Protein AF-A0AAU9R843-F1 (afdb_monomer_lite)

Radius of gyration: 24.22 Å; chains: 1; bounding box: 57×46×75 Å

Foldseek 3Di:
DDPVVVVCLLCVCPVVVVPPPPDPDDDDDDDPDPDPPDDDDDPPDDDDDDDDDDDDDDDDDDDDDDDDDDDDDDDPPPRDNCVVVDDLVRLLVVLVPDDPVVLVVQLVPDVSSQQSSQCSDQADEDAFAPPCQVVLVVSLVSNQNHQAYHYAYDLPGDADALSSLLSNLQRPQNHAYYAYHLRARYELVSLLSSLQRNQNHAYYAYANYAYDPNSVVSNVVRNVNHNYYHYHDYD

Sequence (235 aa):
MPLNTILQKLIPNFTFITTLLPQTDIFQNREFSSSAVDDRRLPWMGLSTSAAGNSILNRHRIESLSSRFPFETNESEVSPDYTLCLSDECLALVFQFLNSGNRKRCALVCRRWMIVEGQNRYCLSLHSHSDLLPSIPFIFSRFDSVTKLLLKCDRISVSIGDEALVKISLRCRNLIRLKLIACHKLTDTGMSAFAENCKDLKILSCGSCDFGAKGLKAVLDHCASLEELSLKRLR

InterPro domains:
  IPR001810 F-box domain [PF00646] (84-114)
  IPR032675 Leucine-rich repeat domain superfamily [G3DSA:3.80.10.10] (121-235)
  IPR036047 F-box-like domain superfamily [SSF81383] (72-117)

Structure (mmCIF, N/CA/C/O backbone):
data_AF-A0AAU9R843-F1
#
_entry.id   AF-A0AAU9R843-F1
#
loop_
_atom_site.group_PDB
_atom_site.id
_atom_site.type_symbol
_atom_site.label_atom_id
_atom_site.label_alt_id
_atom_site.label_comp_id
_atom_site.label_asym_id
_atom_site.label_entity_id
_atom_site.label_seq_id
_atom_site.pdbx_PDB_ins_code
_atom_site.Cartn_x
_atom_site.Cartn_y
_atom_site.Cartn_z
_atom_site.occupancy
_atom_site.B_iso_or_equiv
_atom_site.auth_seq_id
_atom_site.auth_comp_id
_atom_site.auth_asym_id
_atom_site.auth_atom_id
_atom_site.pdbx_PDB_model_num
ATOM 1 N N . MET A 1 1 ? 10.834 -25.743 -28.267 1.00 38.97 1 MET A N 1
ATOM 2 C CA . MET A 1 1 ? 12.168 -25.332 -27.770 1.00 38.97 1 MET A CA 1
ATOM 3 C C . MET A 1 1 ? 12.081 -25.157 -26.261 1.00 38.97 1 MET A C 1
ATOM 5 O O . MET A 1 1 ? 11.118 -24.534 -25.827 1.00 38.97 1 MET A O 1
ATOM 9 N N . PRO A 1 2 ? 12.990 -25.731 -25.457 1.00 34.97 2 PRO A N 1
ATOM 10 C CA . PRO A 1 2 ? 12.912 -25.602 -24.006 1.00 34.97 2 PRO A CA 1
ATOM 11 C C . PRO A 1 2 ? 13.183 -24.148 -23.586 1.00 34.97 2 PRO A C 1
ATOM 13 O O . PRO A 1 2 ? 14.074 -23.498 -24.129 1.00 34.97 2 PRO A O 1
ATOM 16 N N . LEU A 1 3 ? 12.408 -23.641 -22.619 1.00 37.28 3 LEU A N 1
ATOM 17 C CA . LEU A 1 3 ? 12.449 -22.258 -22.107 1.00 37.28 3 LEU A CA 1
ATOM 18 C C . LEU A 1 3 ? 13.873 -21.789 -21.737 1.00 37.28 3 LEU A C 1
ATOM 20 O O . LEU A 1 3 ? 14.217 -20.623 -21.917 1.00 37.28 3 LEU A O 1
ATOM 24 N N . ASN A 1 4 ? 14.724 -22.722 -21.296 1.00 33.44 4 ASN A N 1
ATOM 25 C CA . ASN A 1 4 ? 16.137 -22.482 -20.992 1.00 33.44 4 ASN A CA 1
ATOM 26 C C . ASN A 1 4 ? 16.941 -21.965 -22.193 1.00 33.44 4 ASN A C 1
ATOM 28 O O . ASN A 1 4 ? 17.830 -21.140 -22.013 1.00 33.44 4 ASN A O 1
ATOM 32 N N . THR A 1 5 ? 16.617 -22.389 -23.415 1.00 37.16 5 THR A N 1
ATOM 33 C CA . THR A 1 5 ? 17.318 -21.942 -24.627 1.00 37.16 5 THR A CA 1
ATOM 34 C C . THR A 1 5 ? 16.928 -20.516 -25.016 1.00 37.16 5 THR A C 1
ATOM 36 O O . THR A 1 5 ? 17.753 -19.785 -25.551 1.00 37.16 5 THR A O 1
ATOM 39 N N . ILE A 1 6 ? 15.695 -20.090 -24.717 1.00 44.34 6 ILE A N 1
ATOM 40 C CA . ILE A 1 6 ? 15.245 -18.706 -24.933 1.00 44.34 6 ILE A CA 1
ATOM 41 C C . ILE A 1 6 ? 15.875 -17.785 -23.879 1.00 44.34 6 ILE A C 1
ATOM 43 O O . ILE A 1 6 ? 16.374 -16.723 -24.228 1.00 44.34 6 ILE A O 1
ATOM 47 N N . LEU A 1 7 ? 15.952 -18.220 -22.616 1.00 45.25 7 LEU A N 1
ATOM 48 C CA . LEU A 1 7 ? 16.614 -17.468 -21.541 1.00 45.25 7 LEU A CA 1
ATOM 49 C C . LEU A 1 7 ? 18.135 -17.342 -21.744 1.00 45.25 7 LEU A C 1
ATOM 51 O O . LEU A 1 7 ? 18.684 -16.270 -21.512 1.00 45.25 7 LEU A O 1
ATOM 55 N N . GLN A 1 8 ? 18.810 -18.387 -22.237 1.00 46.22 8 GLN A N 1
ATOM 56 C CA . GLN A 1 8 ? 20.237 -18.322 -22.587 1.00 46.22 8 GLN A CA 1
ATOM 57 C C . GLN A 1 8 ? 20.516 -17.431 -23.807 1.00 46.22 8 GLN A C 1
ATOM 59 O O . GLN A 1 8 ? 21.577 -16.820 -23.876 1.00 46.22 8 GLN A O 1
ATOM 64 N N . LYS A 1 9 ? 19.573 -17.330 -24.754 1.00 44.44 9 LYS A N 1
ATOM 65 C CA . LYS A 1 9 ? 19.712 -16.486 -25.955 1.00 44.44 9 LYS A CA 1
ATOM 66 C C . LYS A 1 9 ? 19.278 -15.032 -25.753 1.00 44.44 9 LYS A C 1
ATOM 68 O O . LYS A 1 9 ? 19.809 -14.158 -26.424 1.00 44.44 9 LYS A O 1
ATOM 73 N N . LEU A 1 10 ? 18.329 -14.766 -24.854 1.00 46.22 10 LEU A N 1
ATOM 74 C CA . LEU A 1 10 ? 17.884 -13.408 -24.512 1.00 46.22 10 LEU A CA 1
ATOM 75 C C . LEU A 1 10 ? 18.804 -12.722 -23.503 1.00 46.22 10 LEU A C 1
ATOM 77 O O . LEU A 1 10 ? 18.768 -11.504 -23.382 1.00 46.22 10 LEU A O 1
ATOM 81 N N . ILE A 1 11 ? 19.615 -13.484 -22.768 1.00 46.59 11 ILE A N 1
ATOM 82 C CA . ILE A 1 11 ? 20.515 -12.933 -21.758 1.00 46.59 11 ILE A CA 1
ATOM 83 C C . ILE A 1 11 ? 21.960 -13.406 -22.003 1.00 46.59 11 ILE A C 1
ATOM 85 O O . ILE A 1 11 ? 22.561 -14.021 -21.120 1.00 46.59 11 ILE A O 1
ATOM 89 N N . PRO A 1 12 ? 22.562 -13.114 -23.174 1.00 42.78 12 PRO A N 1
ATOM 90 C CA . PRO A 1 12 ? 23.959 -13.471 -23.440 1.00 42.78 12 PRO A CA 1
ATOM 91 C C . PRO A 1 12 ? 24.932 -12.771 -22.469 1.00 42.78 12 PRO A C 1
ATOM 93 O O . PRO A 1 12 ? 26.028 -13.259 -22.219 1.00 42.78 12 PRO A O 1
ATOM 96 N N . ASN A 1 13 ? 24.493 -11.676 -21.837 1.00 41.25 13 ASN A N 1
ATOM 97 C CA . ASN A 1 13 ? 25.285 -10.865 -20.914 1.00 41.25 13 ASN A CA 1
ATOM 98 C C . ASN A 1 13 ? 25.086 -11.189 -19.421 1.00 41.25 13 ASN A C 1
ATOM 100 O O . ASN A 1 13 ? 25.642 -10.478 -18.585 1.00 41.25 13 ASN A O 1
ATOM 104 N N . PHE A 1 14 ? 24.339 -12.237 -19.035 1.00 40.47 14 PHE A N 1
ATOM 105 C CA . PHE A 1 14 ? 24.154 -12.534 -17.599 1.00 40.47 14 PHE A CA 1
ATOM 106 C C . PHE A 1 14 ? 25.476 -12.899 -16.910 1.00 40.47 14 PHE A C 1
ATOM 108 O O . PHE A 1 14 ? 25.673 -12.563 -15.747 1.00 40.47 14 PHE A O 1
ATOM 115 N N . THR A 1 15 ? 26.394 -13.527 -17.647 1.00 39.56 15 THR A N 1
ATOM 116 C CA . THR A 1 15 ? 27.752 -13.849 -17.187 1.00 39.56 15 THR A CA 1
ATOM 117 C C . THR A 1 15 ? 28.713 -12.663 -17.327 1.00 39.56 15 THR A C 1
ATOM 119 O O . THR A 1 15 ? 29.653 -12.551 -16.548 1.00 39.56 15 THR A O 1
ATOM 122 N N . PHE A 1 16 ? 28.467 -11.756 -18.280 1.00 36.38 16 PHE A N 1
ATOM 123 C CA . PHE A 1 16 ? 29.366 -10.635 -18.594 1.00 36.38 16 PHE A CA 1
ATOM 124 C C . PHE A 1 16 ? 29.115 -9.395 -17.714 1.00 36.38 16 PHE A C 1
ATOM 126 O O . PHE A 1 16 ? 30.049 -8.685 -17.345 1.00 36.38 16 PHE A O 1
ATOM 133 N N . ILE A 1 17 ? 27.866 -9.161 -17.288 1.00 37.72 17 ILE A N 1
ATOM 134 C CA . ILE A 1 17 ? 27.518 -8.066 -16.363 1.00 37.72 17 ILE A CA 1
ATOM 135 C C . ILE A 1 17 ? 28.007 -8.371 -14.938 1.00 37.72 17 ILE A C 1
ATOM 137 O O . ILE A 1 17 ? 28.347 -7.450 -14.198 1.00 37.72 17 ILE A O 1
ATOM 141 N N . THR A 1 18 ? 28.132 -9.648 -14.555 1.00 38.31 18 THR A N 1
ATOM 142 C CA . THR A 1 18 ? 28.742 -10.028 -13.269 1.00 38.31 18 THR A CA 1
ATOM 143 C C . THR A 1 18 ? 30.258 -9.825 -13.220 1.00 38.31 18 THR A C 1
ATOM 145 O O . THR A 1 18 ? 30.809 -9.780 -12.126 1.00 38.31 18 THR A O 1
ATOM 148 N N . THR A 1 19 ? 30.934 -9.691 -14.368 1.00 34.44 19 THR A N 1
ATOM 149 C CA . THR A 1 19 ? 32.404 -9.590 -14.451 1.00 34.44 19 THR A CA 1
ATOM 150 C C . THR A 1 19 ? 32.933 -8.190 -14.777 1.00 34.44 19 THR A C 1
ATOM 152 O O . THR A 1 19 ? 34.129 -7.968 -14.637 1.00 34.44 19 THR A O 1
ATOM 155 N N . LEU A 1 20 ? 32.081 -7.242 -15.191 1.00 32.16 20 LEU A N 1
ATOM 156 C CA . LEU A 1 20 ? 32.489 -5.866 -15.539 1.00 32.16 20 LEU A CA 1
ATOM 157 C C . LEU A 1 20 ? 32.125 -4.798 -14.498 1.00 32.16 20 LEU A C 1
ATOM 159 O O . LEU A 1 20 ? 32.445 -3.627 -14.689 1.00 32.16 20 LEU A O 1
ATOM 163 N N . LEU A 1 21 ? 31.506 -5.178 -13.380 1.00 31.06 21 LEU A N 1
ATOM 164 C CA . LEU A 1 21 ? 31.493 -4.319 -12.200 1.00 31.06 21 LEU A CA 1
ATOM 165 C C . LEU A 1 21 ? 32.788 -4.590 -11.422 1.00 31.06 21 LEU A C 1
ATOM 167 O O . LEU A 1 21 ? 33.003 -5.739 -11.026 1.00 31.06 21 LEU A O 1
ATOM 171 N N . PRO A 1 22 ? 33.670 -3.592 -11.225 1.00 26.31 22 PRO A N 1
ATOM 172 C CA . PRO A 1 22 ? 34.865 -3.785 -10.419 1.00 26.31 22 PRO A CA 1
ATOM 173 C C . PRO A 1 22 ? 34.435 -4.281 -9.040 1.00 26.31 22 PRO A C 1
ATOM 175 O O . PRO A 1 22 ? 33.505 -3.738 -8.441 1.00 26.31 22 PRO A O 1
ATOM 178 N N . GLN A 1 23 ? 35.092 -5.342 -8.570 1.00 32.34 23 GLN A N 1
ATOM 179 C CA . GLN A 1 23 ? 34.955 -5.835 -7.208 1.00 32.34 23 GLN A CA 1
ATOM 180 C C . GLN A 1 23 ? 35.401 -4.733 -6.245 1.00 32.34 23 GLN A C 1
ATOM 182 O O . GLN A 1 23 ? 36.562 -4.641 -5.866 1.00 32.34 23 GLN A O 1
ATOM 187 N N . THR A 1 24 ? 34.475 -3.866 -5.862 1.00 27.38 24 THR A N 1
ATOM 188 C CA . THR A 1 24 ? 34.508 -3.254 -4.544 1.00 27.38 24 THR A CA 1
ATOM 189 C C . THR A 1 24 ? 33.671 -4.157 -3.663 1.00 27.38 24 THR A C 1
ATOM 191 O O . THR A 1 24 ? 32.450 -4.231 -3.821 1.00 27.38 24 THR A O 1
ATOM 194 N N . ASP A 1 25 ? 34.363 -4.900 -2.804 1.00 29.88 25 ASP A N 1
ATOM 195 C CA . ASP A 1 25 ? 33.794 -5.638 -1.688 1.00 29.88 25 ASP A CA 1
ATOM 196 C C . ASP A 1 25 ? 32.644 -4.857 -1.051 1.00 29.88 25 ASP A C 1
ATOM 198 O O . ASP A 1 25 ? 32.824 -3.696 -0.703 1.00 29.88 25 ASP A O 1
ATOM 202 N N . ILE A 1 26 ? 31.470 -5.486 -0.957 1.00 29.23 26 ILE A N 1
ATOM 203 C CA . ILE A 1 26 ? 30.478 -5.462 0.134 1.00 29.23 26 ILE A CA 1
ATOM 204 C C . ILE A 1 26 ? 29.228 -6.202 -0.405 1.00 29.23 26 ILE A C 1
ATOM 206 O O . ILE A 1 26 ? 28.801 -5.991 -1.536 1.00 29.23 26 ILE A O 1
ATOM 210 N N . PHE A 1 27 ? 28.632 -7.053 0.439 1.00 26.23 27 PHE A N 1
ATOM 211 C CA . PHE A 1 27 ? 27.430 -7.892 0.242 1.00 26.23 27 PHE A CA 1
ATOM 212 C C . PHE A 1 27 ? 27.639 -9.361 -0.164 1.00 26.23 27 PHE A C 1
ATOM 214 O O . PHE A 1 27 ? 27.027 -9.885 -1.094 1.00 26.23 27 PHE A O 1
ATOM 221 N N . GLN A 1 28 ? 28.350 -10.094 0.696 1.00 24.58 28 GLN A N 1
ATOM 222 C CA . GLN A 1 28 ? 27.835 -11.399 1.116 1.00 24.58 28 GLN A CA 1
ATOM 223 C C . GLN A 1 28 ? 26.545 -11.204 1.934 1.00 24.58 28 GLN A C 1
ATOM 225 O O . GLN A 1 28 ? 26.516 -10.414 2.874 1.00 24.58 28 GLN A O 1
ATOM 230 N N . ASN A 1 29 ? 25.495 -11.942 1.565 1.00 26.00 29 ASN A N 1
ATOM 231 C CA . ASN A 1 29 ? 24.380 -12.377 2.415 1.00 26.00 29 ASN A CA 1
ATOM 232 C C . ASN A 1 29 ? 23.957 -11.438 3.558 1.00 26.00 29 ASN A C 1
ATOM 234 O O . ASN A 1 29 ? 24.324 -11.685 4.703 1.00 26.00 29 ASN A O 1
ATOM 238 N N . ARG A 1 30 ? 23.069 -10.470 3.295 1.00 22.61 30 ARG A N 1
ATOM 239 C CA . ARG A 1 30 ? 22.067 -10.039 4.285 1.00 22.61 30 ARG A CA 1
ATOM 240 C C . ARG A 1 30 ? 20.756 -9.690 3.599 1.00 22.61 30 ARG A C 1
ATOM 242 O O . ARG A 1 30 ? 20.710 -9.241 2.458 1.00 22.61 30 ARG A O 1
ATOM 249 N N . GLU A 1 31 ? 19.696 -10.001 4.322 1.00 23.36 31 GLU A N 1
ATOM 250 C CA . GLU A 1 31 ? 18.306 -9.671 4.064 1.00 23.36 31 GLU A CA 1
ATOM 251 C C . GLU A 1 31 ? 18.146 -8.215 3.608 1.00 23.36 31 GLU A C 1
ATOM 253 O O . GLU A 1 31 ? 18.998 -7.376 3.877 1.00 23.36 31 GLU A O 1
ATOM 258 N N . PHE A 1 32 ? 17.042 -7.910 2.922 1.00 25.81 32 PHE A N 1
ATOM 259 C CA . PHE A 1 32 ? 16.672 -6.548 2.527 1.00 25.81 32 PHE A CA 1
ATOM 260 C C . PHE A 1 32 ? 16.513 -5.640 3.767 1.00 25.81 32 PHE A C 1
ATOM 262 O O . PHE A 1 32 ? 15.396 -5.390 4.224 1.00 25.81 32 PHE A O 1
ATOM 269 N N . SER A 1 33 ? 17.628 -5.141 4.299 1.00 23.11 33 SER A N 1
ATOM 270 C CA . SER A 1 33 ? 17.701 -3.921 5.082 1.00 23.11 33 SER A CA 1
ATOM 271 C C . SER A 1 33 ? 17.561 -2.765 4.104 1.00 23.11 33 SER A C 1
ATOM 273 O O . SER A 1 33 ? 18.328 -2.623 3.152 1.00 23.11 33 SER A O 1
ATOM 275 N N . SER A 1 34 ? 16.528 -1.965 4.326 1.00 30.97 34 SER A N 1
ATOM 276 C CA . SER A 1 34 ? 16.342 -0.667 3.697 1.00 30.97 34 SER A CA 1
ATOM 277 C C . SER A 1 34 ? 17.463 0.272 4.154 1.00 30.97 34 SER A C 1
ATOM 279 O O . SER A 1 34 ? 17.279 1.049 5.082 1.00 30.97 34 SER A O 1
ATOM 281 N N . SER A 1 35 ? 18.627 0.196 3.516 1.00 26.44 35 SER A N 1
ATOM 282 C CA . SER A 1 35 ? 19.656 1.235 3.573 1.00 26.44 35 SER A CA 1
ATOM 283 C C . SER A 1 35 ? 19.898 1.738 2.154 1.00 26.44 35 SER A C 1
ATOM 285 O O . SER A 1 35 ? 20.828 1.323 1.469 1.00 26.44 35 SER A O 1
ATOM 287 N N . ALA A 1 36 ? 18.994 2.596 1.696 1.00 27.55 36 ALA A N 1
ATOM 288 C CA . ALA A 1 36 ? 19.209 3.455 0.542 1.00 27.55 36 ALA A CA 1
ATOM 289 C C . ALA A 1 36 ? 18.715 4.858 0.903 1.00 27.55 36 ALA A C 1
ATOM 291 O O . ALA A 1 36 ? 17.754 5.360 0.333 1.00 27.55 36 ALA A O 1
ATOM 292 N N . VAL A 1 37 ? 19.366 5.447 1.906 1.00 28.58 37 VAL A N 1
ATOM 293 C CA . VAL A 1 37 ? 19.497 6.896 2.041 1.00 28.58 37 VAL A CA 1
ATOM 294 C C . VAL A 1 37 ? 20.939 7.141 2.479 1.00 28.58 37 VAL A C 1
ATOM 296 O O . VAL A 1 37 ? 21.238 7.206 3.664 1.00 28.58 37 VAL A O 1
ATOM 299 N N . ASP A 1 38 ? 21.851 7.198 1.514 1.00 23.05 38 ASP A N 1
ATOM 300 C CA . ASP A 1 38 ? 22.967 8.131 1.633 1.00 23.05 38 ASP A CA 1
ATOM 301 C C . ASP A 1 38 ? 23.037 8.906 0.319 1.00 23.05 38 ASP A C 1
ATOM 303 O O . ASP A 1 38 ? 23.314 8.377 -0.760 1.00 23.05 38 ASP A O 1
ATOM 307 N N . ASP A 1 39 ? 22.611 10.153 0.434 1.00 29.50 39 ASP A N 1
ATOM 308 C CA . ASP A 1 39 ? 22.382 11.098 -0.634 1.00 29.50 39 ASP A CA 1
ATOM 309 C C . ASP A 1 39 ? 23.660 11.905 -0.834 1.00 29.50 39 ASP A C 1
ATOM 311 O O . ASP A 1 39 ? 23.803 13.003 -0.302 1.00 29.50 39 ASP A O 1
ATOM 315 N N . ARG A 1 40 ? 24.620 11.351 -1.583 1.00 28.83 40 ARG A N 1
ATOM 316 C CA . ARG A 1 40 ? 25.665 12.146 -2.242 1.00 28.83 40 ARG A CA 1
ATOM 317 C C . ARG A 1 40 ? 25.999 11.578 -3.624 1.00 28.83 40 ARG A C 1
ATOM 319 O O . ARG A 1 40 ? 26.792 10.655 -3.758 1.00 28.83 40 ARG A O 1
ATOM 326 N N . ARG A 1 41 ? 25.463 12.271 -4.641 1.00 31.88 41 ARG A N 1
ATOM 327 C CA . ARG A 1 41 ? 25.811 12.257 -6.081 1.00 31.88 41 ARG A CA 1
ATOM 328 C C . ARG A 1 41 ? 25.270 11.083 -6.916 1.00 31.88 41 ARG A C 1
ATOM 330 O O . ARG A 1 41 ? 26.003 10.163 -7.255 1.00 31.88 41 ARG A O 1
ATOM 337 N N . LEU A 1 42 ? 24.035 11.219 -7.407 1.00 33.03 42 LEU A N 1
ATOM 338 C CA . LEU A 1 42 ? 23.613 10.601 -8.674 1.00 33.03 42 LEU A CA 1
ATOM 339 C C . LEU A 1 42 ? 23.411 11.708 -9.730 1.00 33.03 42 LEU A C 1
ATOM 341 O O . LEU A 1 42 ? 22.519 12.541 -9.571 1.00 33.03 42 LEU A O 1
ATOM 345 N N . PRO A 1 43 ? 24.237 11.770 -10.791 1.00 31.88 43 PRO A N 1
ATOM 346 C CA . PRO A 1 43 ? 24.303 12.907 -11.703 1.00 31.88 43 PRO A CA 1
ATOM 347 C C . PRO A 1 43 ? 23.311 12.780 -12.866 1.00 31.88 43 PRO A C 1
ATOM 349 O O . PRO A 1 43 ? 23.713 12.938 -14.005 1.00 31.88 43 PRO A O 1
ATOM 352 N N . TRP A 1 44 ? 22.028 12.492 -12.629 1.00 38.19 44 TRP A N 1
ATOM 353 C CA . TRP A 1 44 ? 21.028 12.495 -13.716 1.00 38.19 44 TRP A CA 1
ATOM 354 C C . TRP A 1 44 ? 19.674 13.037 -13.259 1.00 38.19 44 TRP A C 1
ATOM 356 O O . TRP A 1 44 ? 18.625 12.432 -13.471 1.00 38.19 44 TRP A O 1
ATOM 366 N N . MET A 1 45 ? 19.696 14.213 -12.633 1.00 31.59 45 MET A N 1
ATOM 367 C CA . MET A 1 45 ? 18.553 15.120 -12.649 1.00 31.59 45 MET A CA 1
ATOM 368 C C . MET A 1 45 ? 18.916 16.317 -13.515 1.00 31.59 45 MET A C 1
ATOM 370 O O . MET A 1 45 ? 19.772 17.119 -13.158 1.00 31.59 45 MET A O 1
ATOM 374 N N . GLY A 1 46 ? 18.268 16.407 -14.670 1.00 30.52 46 GLY A N 1
ATOM 375 C CA . GLY A 1 46 ? 18.416 17.527 -15.585 1.00 30.52 46 GLY A CA 1
ATOM 376 C C . GLY A 1 46 ? 18.324 17.067 -17.026 1.00 30.52 46 GLY A C 1
ATOM 377 O O . GLY A 1 46 ? 19.328 16.681 -17.607 1.00 30.52 46 GLY A O 1
ATOM 378 N N . LEU A 1 47 ? 17.107 17.074 -17.568 1.00 27.67 47 LEU A N 1
ATOM 379 C CA . LEU A 1 47 ? 16.747 17.727 -18.831 1.00 27.67 47 LEU A CA 1
ATOM 380 C C . LEU A 1 47 ? 15.346 17.259 -19.227 1.00 27.67 47 LEU A C 1
ATOM 382 O O . LEU A 1 47 ? 15.132 16.184 -19.787 1.00 27.67 47 LEU A O 1
ATOM 386 N N . SER A 1 48 ? 14.381 18.114 -18.903 1.00 30.75 48 SER A N 1
ATOM 387 C CA . SER A 1 48 ? 13.113 18.207 -19.610 1.00 30.75 48 SER A CA 1
ATOM 388 C C . SER A 1 48 ? 13.401 18.383 -21.101 1.00 30.75 48 SER A C 1
ATOM 390 O O . SER A 1 48 ? 14.189 19.253 -21.466 1.00 30.75 48 SER A O 1
ATOM 392 N N . THR A 1 49 ? 12.761 17.602 -21.967 1.00 28.84 49 THR A N 1
ATOM 393 C CA . THR A 1 49 ? 12.741 17.896 -23.405 1.00 28.84 49 THR A CA 1
ATOM 394 C C . THR A 1 49 ? 11.309 18.162 -23.841 1.00 28.84 49 THR A C 1
ATOM 396 O O . THR A 1 49 ? 10.430 17.304 -23.798 1.00 28.84 49 THR A O 1
ATOM 399 N N . SER A 1 50 ? 11.087 19.429 -24.180 1.00 26.97 50 SER A N 1
ATOM 400 C CA . SER A 1 50 ? 9.943 19.959 -24.903 1.00 26.97 50 SER A CA 1
ATOM 401 C C . SER A 1 50 ? 9.911 19.433 -26.338 1.00 26.97 50 SER A C 1
ATOM 403 O O . SER A 1 50 ? 10.949 19.203 -26.954 1.00 26.97 50 SER A O 1
ATOM 405 N N . ALA A 1 51 ? 8.701 19.304 -26.873 1.00 32.44 51 ALA A N 1
ATOM 406 C CA . ALA A 1 51 ? 8.418 18.980 -28.263 1.00 32.44 51 ALA A CA 1
ATOM 407 C C . ALA A 1 51 ? 8.985 20.013 -29.256 1.00 32.44 51 ALA A C 1
ATOM 409 O O . ALA A 1 51 ? 8.846 21.210 -29.019 1.00 32.44 51 ALA A O 1
ATOM 410 N N . ALA A 1 52 ? 9.516 19.541 -30.393 1.00 27.70 52 ALA A N 1
ATOM 411 C CA . ALA A 1 52 ? 9.387 20.165 -31.717 1.00 27.70 52 ALA A CA 1
ATOM 412 C C . ALA A 1 52 ? 10.013 19.285 -32.824 1.00 27.70 52 ALA A C 1
ATOM 414 O O . ALA A 1 52 ? 11.172 18.900 -32.727 1.00 27.70 52 ALA A O 1
ATOM 415 N N . GLY A 1 53 ? 9.260 19.066 -33.909 1.00 24.97 53 GLY A N 1
ATOM 416 C CA . GLY A 1 53 ? 9.773 19.276 -35.271 1.00 24.97 53 GLY A CA 1
ATOM 417 C C . GLY A 1 53 ? 10.472 18.135 -36.027 1.00 24.97 53 GLY A C 1
ATOM 418 O O . GLY A 1 53 ? 11.685 18.021 -36.001 1.00 24.97 53 GLY A O 1
ATOM 419 N N . ASN A 1 54 ? 9.681 17.434 -36.845 1.00 26.94 54 ASN A N 1
ATOM 420 C CA . ASN A 1 54 ? 9.904 17.163 -38.277 1.00 26.94 54 ASN A CA 1
ATOM 421 C C . ASN A 1 54 ? 11.194 16.470 -38.800 1.00 26.94 54 ASN A C 1
ATOM 423 O O . ASN A 1 54 ? 12.208 17.101 -39.065 1.00 26.94 54 ASN A O 1
ATOM 427 N N . SER A 1 55 ? 10.969 15.237 -39.282 1.00 29.38 55 SER A N 1
ATOM 428 C CA . SER A 1 55 ? 10.977 14.864 -40.717 1.00 29.38 55 SER A CA 1
ATOM 429 C C . SER A 1 55 ? 12.252 14.307 -41.399 1.00 29.38 55 SER A C 1
ATOM 431 O O . SER A 1 55 ? 13.319 14.902 -41.341 1.00 29.38 55 SER A O 1
ATOM 433 N N . ILE A 1 56 ? 11.998 13.242 -42.193 1.00 28.55 56 ILE A N 1
ATOM 434 C CA . ILE A 1 56 ? 12.691 12.707 -43.400 1.00 28.55 56 ILE A CA 1
ATOM 435 C C . ILE A 1 56 ? 14.071 12.047 -43.130 1.00 28.55 56 ILE A C 1
ATOM 437 O O . ILE A 1 56 ? 14.986 12.686 -42.645 1.00 28.55 56 ILE A O 1
ATOM 441 N N . LEU A 1 57 ? 14.313 10.750 -43.385 1.00 31.36 57 LEU A N 1
ATOM 442 C CA . LEU A 1 57 ? 14.279 10.077 -44.690 1.00 31.36 57 LEU A CA 1
ATOM 443 C C . LEU A 1 57 ? 14.219 8.539 -44.588 1.00 31.36 57 LEU A C 1
ATOM 445 O O . LEU A 1 57 ? 15.004 7.903 -43.894 1.00 31.36 57 LEU A O 1
ATOM 449 N N . ASN A 1 58 ? 13.294 7.984 -45.376 1.00 28.92 58 ASN A N 1
ATOM 450 C CA . ASN A 1 58 ? 13.322 6.720 -46.121 1.00 28.92 58 ASN A CA 1
ATOM 451 C C . ASN A 1 58 ? 14.588 5.845 -46.027 1.00 28.92 58 ASN A C 1
ATOM 453 O O . ASN A 1 58 ? 15.651 6.281 -46.459 1.00 28.92 58 ASN A O 1
ATOM 457 N N . ARG A 1 59 ? 14.400 4.531 -45.817 1.00 31.02 59 ARG A N 1
ATOM 458 C CA . ARG A 1 59 ? 14.491 3.567 -46.937 1.00 31.02 59 ARG A CA 1
ATOM 459 C C . ARG A 1 59 ? 13.973 2.169 -46.590 1.00 31.02 59 ARG A C 1
ATOM 461 O O . ARG A 1 59 ? 14.464 1.501 -45.690 1.00 31.02 59 ARG A O 1
ATOM 468 N N . HIS A 1 60 ? 13.025 1.715 -47.404 1.00 31.23 60 HIS A N 1
ATOM 469 C CA . HIS A 1 60 ? 12.756 0.308 -47.685 1.00 31.23 60 HIS A CA 1
ATOM 470 C C . HIS A 1 60 ? 14.002 -0.405 -48.237 1.00 31.23 60 HIS A C 1
ATOM 472 O O . HIS A 1 60 ? 14.686 0.169 -49.084 1.00 31.23 60 HIS A O 1
ATOM 478 N N . ARG A 1 61 ? 14.194 -1.687 -47.896 1.00 29.61 61 ARG A N 1
ATOM 479 C CA . ARG A 1 61 ? 13.942 -2.842 -48.791 1.00 29.61 61 ARG A CA 1
ATOM 480 C C . ARG A 1 61 ? 14.694 -4.087 -48.295 1.00 29.61 61 ARG A C 1
ATOM 482 O O . ARG A 1 61 ? 15.897 -4.060 -48.077 1.00 29.61 61 ARG A O 1
ATOM 489 N N . ILE A 1 62 ? 13.934 -5.166 -48.139 1.00 38.06 62 ILE A N 1
ATOM 490 C CA . ILE A 1 62 ? 14.385 -6.549 -47.973 1.00 38.06 62 ILE A CA 1
ATOM 491 C C . ILE A 1 62 ? 14.855 -7.057 -49.344 1.00 38.06 62 ILE A C 1
ATOM 493 O O . ILE A 1 62 ? 14.047 -7.041 -50.264 1.00 38.06 62 ILE A O 1
ATOM 497 N N . GLU A 1 63 ? 16.093 -7.537 -49.460 1.00 29.22 63 GLU A N 1
ATOM 498 C CA . GLU A 1 63 ? 16.602 -8.425 -50.529 1.00 29.22 63 GLU A CA 1
ATOM 499 C C . GLU A 1 63 ? 17.720 -9.274 -49.886 1.00 29.22 63 GLU A C 1
ATOM 501 O O . GLU A 1 63 ? 18.720 -8.749 -49.410 1.00 29.22 63 GLU A O 1
ATOM 506 N N . SER A 1 64 ? 17.401 -10.499 -49.458 1.00 29.98 64 SER A N 1
ATOM 507 C CA . SER A 1 64 ? 17.669 -11.776 -50.146 1.00 29.98 64 SER A CA 1
ATOM 508 C C . SER A 1 64 ? 19.157 -12.137 -50.280 1.00 29.98 64 SER A C 1
ATOM 510 O O . SER A 1 64 ? 19.894 -11.570 -51.080 1.00 29.98 64 SER A O 1
ATOM 512 N N . LEU A 1 65 ? 19.548 -13.147 -49.498 1.00 34.69 65 LEU A N 1
ATOM 513 C CA . LEU A 1 65 ? 20.835 -13.843 -49.482 1.00 34.69 65 LEU A CA 1
ATOM 514 C C . LEU A 1 65 ? 21.254 -14.385 -50.857 1.00 34.69 65 LEU A C 1
ATOM 516 O O . LEU A 1 65 ? 20.472 -15.101 -51.475 1.00 34.69 65 LEU A O 1
ATOM 520 N N . SER A 1 66 ? 22.519 -14.163 -51.240 1.00 32.59 66 SER A N 1
ATOM 521 C CA . SER A 1 66 ? 23.445 -15.169 -51.805 1.00 32.59 66 SER A CA 1
ATOM 522 C C . SER A 1 66 ? 24.566 -14.509 -52.620 1.00 32.59 66 SER A C 1
ATOM 524 O O . SER A 1 66 ? 24.346 -14.182 -53.780 1.00 32.59 66 SER A O 1
ATOM 526 N N . SER A 1 67 ? 25.785 -14.440 -52.070 1.00 28.33 67 SER A N 1
ATOM 527 C CA . SER A 1 67 ? 27.011 -14.909 -52.753 1.00 28.33 67 SER A CA 1
ATOM 528 C C . SER A 1 67 ? 28.269 -14.630 -51.919 1.00 28.33 67 SER A C 1
ATOM 530 O O . SER A 1 67 ? 28.495 -13.514 -51.467 1.00 28.33 67 SER A O 1
ATOM 532 N N . ARG A 1 68 ? 29.074 -15.683 -51.751 1.00 38.97 68 ARG A N 1
ATOM 533 C CA . ARG A 1 68 ? 30.399 -15.780 -51.113 1.00 38.97 68 ARG A CA 1
ATOM 534 C C . ARG A 1 68 ? 31.365 -14.629 -51.432 1.00 38.97 68 ARG A C 1
ATOM 536 O O . ARG A 1 68 ? 31.543 -14.355 -52.609 1.00 38.97 68 ARG A O 1
ATOM 543 N N . PHE A 1 69 ? 32.135 -14.181 -50.433 1.00 27.91 69 PHE A N 1
ATOM 544 C CA . PHE A 1 69 ? 33.582 -13.923 -50.561 1.00 27.91 69 PHE A CA 1
ATOM 545 C C . PHE A 1 69 ? 34.313 -14.167 -49.221 1.00 27.91 69 PHE A C 1
ATOM 547 O O . PHE A 1 69 ? 33.744 -13.877 -48.169 1.00 27.91 69 PHE A O 1
ATOM 554 N N . PRO A 1 70 ? 35.544 -14.719 -49.245 1.00 43.62 70 PRO A N 1
ATOM 555 C CA . PRO A 1 70 ? 36.425 -14.832 -48.087 1.00 43.62 70 PRO A CA 1
ATOM 556 C C . PRO A 1 70 ? 37.288 -13.568 -47.968 1.00 43.62 70 PRO A C 1
ATOM 558 O O . PRO A 1 70 ? 37.890 -13.180 -48.959 1.00 43.62 70 PRO A O 1
ATOM 561 N N . PHE A 1 71 ? 37.357 -12.942 -46.793 1.00 28.53 71 PHE A N 1
ATOM 562 C CA . PHE A 1 71 ? 38.554 -12.280 -46.249 1.00 28.53 71 PHE A CA 1
ATOM 563 C C . PHE A 1 71 ? 38.230 -11.732 -44.854 1.00 28.53 71 PHE A C 1
ATOM 565 O O . PHE A 1 71 ? 37.171 -11.152 -44.628 1.00 28.53 71 PHE A O 1
ATOM 572 N N . GLU A 1 72 ? 39.140 -11.978 -43.921 1.00 43.19 72 GLU A N 1
ATOM 573 C CA . GLU A 1 72 ? 39.072 -11.576 -42.522 1.00 43.19 72 GLU A CA 1
ATOM 574 C C . GLU A 1 72 ? 39.105 -10.052 -42.368 1.00 43.19 72 GLU A C 1
ATOM 576 O O . GLU A 1 72 ? 40.037 -9.401 -42.837 1.00 43.19 72 GLU A O 1
ATOM 581 N N . THR A 1 73 ? 38.163 -9.504 -41.602 1.00 32.53 73 THR A N 1
ATOM 582 C CA . THR A 1 73 ? 38.409 -8.327 -40.762 1.00 32.53 73 THR A CA 1
ATOM 583 C C . THR A 1 73 ? 37.649 -8.492 -39.455 1.00 32.53 73 THR A C 1
ATOM 585 O O . THR A 1 73 ? 36.433 -8.660 -39.454 1.00 32.53 73 THR A O 1
ATOM 588 N N . ASN A 1 74 ? 38.402 -8.454 -38.355 1.00 42.62 74 ASN A N 1
ATOM 589 C CA . ASN A 1 74 ? 37.935 -8.343 -36.979 1.00 42.62 74 ASN A CA 1
ATOM 590 C C . ASN A 1 74 ? 36.837 -7.277 -36.837 1.00 42.62 74 ASN A C 1
ATOM 592 O O . ASN A 1 74 ? 37.137 -6.091 -36.723 1.00 42.62 74 ASN A O 1
ATOM 596 N N . GLU A 1 75 ? 35.588 -7.707 -36.728 1.00 40.47 75 GLU A N 1
ATOM 597 C CA . GLU A 1 75 ? 34.598 -7.009 -35.923 1.00 40.47 75 GLU A CA 1
ATOM 598 C C . GLU A 1 75 ? 34.234 -7.964 -34.797 1.00 40.47 75 GLU A C 1
ATOM 600 O O . GLU A 1 75 ? 33.790 -9.086 -35.029 1.00 40.47 75 GLU A O 1
ATOM 605 N N . SER A 1 76 ? 34.498 -7.553 -33.562 1.00 48.62 76 SER A N 1
ATOM 606 C CA . SER A 1 76 ? 33.931 -8.189 -32.382 1.00 48.62 76 SER A CA 1
ATOM 607 C C . SER A 1 76 ? 32.422 -8.309 -32.596 1.00 48.62 76 SER A C 1
ATOM 609 O O . SER A 1 76 ? 31.734 -7.292 -32.508 1.00 48.62 76 SER A O 1
ATOM 611 N N . GLU A 1 77 ? 31.933 -9.508 -32.936 1.00 49.22 77 GLU A N 1
ATOM 612 C CA . GLU A 1 77 ? 30.515 -9.802 -33.147 1.00 49.22 77 GLU A CA 1
ATOM 613 C C . GLU A 1 77 ? 29.738 -9.362 -31.902 1.00 49.22 77 GLU A C 1
ATOM 615 O O . GLU A 1 77 ? 29.649 -10.076 -30.899 1.00 49.22 77 GLU A O 1
ATOM 620 N N . VAL A 1 78 ? 29.183 -8.152 -31.941 1.00 57.34 78 VAL A N 1
ATOM 621 C CA . VAL A 1 78 ? 28.223 -7.708 -30.942 1.00 57.34 78 VAL A CA 1
ATOM 622 C C . VAL A 1 78 ? 26.969 -8.518 -31.227 1.00 57.34 78 VAL A C 1
ATOM 624 O O . VAL A 1 78 ? 26.205 -8.198 -32.136 1.00 57.34 78 VAL A O 1
ATOM 627 N N . SER A 1 79 ? 26.794 -9.616 -30.486 1.00 62.22 79 SER A N 1
ATOM 628 C CA . SER A 1 79 ? 25.561 -10.402 -30.509 1.00 62.22 79 SER A CA 1
ATOM 629 C C . SER A 1 79 ? 24.370 -9.438 -30.450 1.00 62.22 79 SER A C 1
ATOM 631 O O . SER A 1 79 ? 24.320 -8.626 -29.519 1.00 62.22 79 SER A O 1
ATOM 633 N N . PRO A 1 80 ? 23.410 -9.514 -31.390 1.00 67.44 80 PRO A N 1
ATOM 634 C CA . PRO A 1 80 ? 22.256 -8.628 -31.384 1.00 67.44 80 PRO A CA 1
ATOM 635 C C . PRO A 1 80 ? 21.534 -8.696 -30.036 1.00 67.44 80 PRO A C 1
ATOM 637 O O . PRO A 1 80 ? 21.300 -9.787 -29.507 1.00 67.44 80 PRO A O 1
ATOM 640 N N . ASP A 1 81 ? 21.174 -7.542 -29.470 1.00 69.81 81 ASP A N 1
ATOM 641 C CA . ASP A 1 81 ? 20.351 -7.497 -28.262 1.00 69.81 81 ASP A CA 1
ATOM 642 C C . ASP A 1 81 ? 18.889 -7.783 -28.623 1.00 69.81 81 ASP A C 1
ATOM 644 O O . ASP A 1 81 ? 18.083 -6.892 -28.905 1.00 69.81 81 ASP A O 1
ATOM 648 N N . TYR A 1 82 ? 18.539 -9.066 -28.605 1.00 73.56 82 TYR A N 1
ATOM 649 C CA . TYR A 1 82 ? 17.189 -9.543 -28.889 1.00 73.56 82 TYR A CA 1
ATOM 650 C C . TYR A 1 82 ? 16.143 -9.069 -27.864 1.00 73.56 82 TYR A C 1
ATOM 652 O O . TYR A 1 82 ? 14.943 -9.211 -28.107 1.00 73.56 82 TYR A O 1
ATOM 660 N N . THR A 1 83 ? 16.554 -8.488 -26.728 1.00 74.00 83 THR A N 1
ATOM 661 C CA . THR A 1 83 ? 15.620 -7.979 -25.712 1.00 74.00 83 THR A CA 1
ATOM 662 C C . THR A 1 83 ? 14.923 -6.690 -26.149 1.00 74.00 83 THR A C 1
ATOM 664 O O . THR A 1 83 ? 13.809 -6.404 -25.697 1.00 74.00 83 THR A O 1
ATOM 667 N N . LEU A 1 84 ? 15.521 -5.944 -27.085 1.00 76.06 84 LEU A N 1
ATOM 668 C CA . LEU A 1 84 ? 14.923 -4.745 -27.673 1.00 76.06 84 LEU A CA 1
ATOM 669 C C . LEU A 1 84 ? 13.702 -5.064 -28.545 1.00 76.06 84 LEU A C 1
ATOM 671 O O . LEU A 1 84 ? 12.814 -4.228 -28.672 1.00 76.06 84 LEU A O 1
ATOM 675 N N . CYS A 1 85 ? 13.626 -6.278 -29.097 1.00 79.19 85 CYS A N 1
ATOM 676 C CA . CYS A 1 85 ? 12.517 -6.717 -29.946 1.00 79.19 85 CYS A CA 1
ATOM 677 C C . CYS A 1 85 ? 11.306 -7.240 -29.158 1.00 79.19 85 CYS A C 1
ATOM 679 O O . CYS A 1 85 ? 10.247 -7.470 -29.740 1.00 79.19 85 CYS A O 1
ATOM 681 N N . LEU A 1 86 ? 11.444 -7.463 -27.848 1.00 84.81 86 LEU A N 1
ATOM 682 C CA . LEU A 1 86 ? 10.331 -7.874 -26.992 1.00 84.81 86 LEU A CA 1
ATOM 683 C C . LEU A 1 86 ? 9.475 -6.657 -26.644 1.00 84.81 86 LEU A C 1
ATOM 685 O O . LEU A 1 86 ? 10.038 -5.616 -26.322 1.00 84.81 86 LEU A O 1
ATOM 689 N N . SER A 1 87 ? 8.145 -6.782 -26.627 1.00 88.56 87 SER A N 1
ATOM 690 C CA . SER A 1 87 ? 7.266 -5.757 -26.041 1.00 88.56 87 SER A CA 1
ATOM 691 C C . SER A 1 87 ? 7.355 -5.750 -24.509 1.00 88.56 87 SER A C 1
ATOM 693 O O . SER A 1 87 ? 7.894 -6.685 -23.907 1.00 88.56 87 SER A O 1
ATOM 695 N N . ASP A 1 88 ? 6.840 -4.701 -23.863 1.00 89.50 88 ASP A N 1
ATOM 696 C CA . ASP A 1 88 ? 6.831 -4.595 -22.397 1.00 89.50 88 ASP A CA 1
ATOM 697 C C . ASP A 1 88 ? 5.962 -5.686 -21.752 1.00 89.50 88 ASP A C 1
ATOM 699 O O . ASP A 1 88 ? 6.337 -6.236 -20.718 1.00 89.50 88 ASP A O 1
ATOM 703 N N . GLU A 1 89 ? 4.868 -6.094 -22.403 1.00 85.81 89 GLU A N 1
ATOM 704 C CA . GLU A 1 89 ? 3.999 -7.190 -21.960 1.00 85.81 89 GLU A CA 1
ATOM 705 C C . GLU A 1 89 ? 4.730 -8.534 -22.015 1.00 85.81 89 GLU A C 1
ATOM 707 O O . GLU A 1 89 ? 4.717 -9.297 -21.048 1.00 85.81 89 GLU A O 1
ATOM 712 N N . CYS A 1 90 ? 5.424 -8.817 -23.121 1.00 88.25 90 CYS A N 1
ATOM 713 C CA . CYS A 1 90 ? 6.225 -10.031 -23.260 1.00 88.25 90 CYS A CA 1
ATOM 714 C C . CYS A 1 90 ? 7.363 -10.070 -22.232 1.00 88.25 90 CYS A C 1
ATOM 716 O O . CYS A 1 90 ? 7.606 -11.106 -21.611 1.00 88.25 90 CYS A O 1
ATOM 718 N N . LEU A 1 91 ? 8.036 -8.939 -22.006 1.00 88.12 91 LEU A N 1
ATOM 719 C CA . LEU A 1 91 ? 9.085 -8.823 -20.996 1.00 88.12 91 LEU A CA 1
ATOM 720 C C . LEU A 1 91 ? 8.526 -9.019 -19.574 1.00 88.12 91 LEU A C 1
ATOM 722 O O . LEU A 1 91 ? 9.126 -9.728 -18.762 1.00 88.12 91 LEU A O 1
ATOM 726 N N . ALA A 1 92 ? 7.345 -8.468 -19.286 1.00 86.38 92 ALA A N 1
ATOM 727 C CA . ALA A 1 92 ? 6.643 -8.672 -18.025 1.00 86.38 92 ALA A CA 1
ATOM 728 C C . ALA A 1 92 ? 6.286 -10.150 -17.802 1.00 86.38 92 ALA A C 1
ATOM 730 O O . ALA A 1 92 ? 6.501 -10.659 -16.699 1.00 86.38 92 ALA A O 1
ATOM 731 N N . LEU A 1 93 ? 5.802 -10.854 -18.834 1.00 86.25 93 LEU A N 1
ATOM 732 C CA . LEU A 1 93 ? 5.527 -12.295 -18.778 1.00 86.25 93 LEU A CA 1
ATOM 733 C C . LEU A 1 93 ? 6.794 -13.092 -18.458 1.00 86.25 93 LEU A C 1
ATOM 735 O O . LEU A 1 93 ? 6.759 -13.962 -17.591 1.00 86.25 93 LEU A O 1
ATOM 739 N N . VAL A 1 94 ? 7.934 -12.752 -19.067 1.00 87.75 94 VAL A N 1
ATOM 740 C CA . VAL A 1 94 ? 9.225 -13.377 -18.728 1.00 87.75 94 VAL A CA 1
ATOM 741 C C . VAL A 1 94 ? 9.562 -13.161 -17.250 1.00 87.75 94 VAL A C 1
ATOM 743 O O . VAL A 1 94 ? 9.925 -14.113 -16.555 1.00 87.75 94 VAL A O 1
ATOM 746 N N . PHE A 1 95 ? 9.386 -11.944 -16.725 1.00 87.94 95 PHE A N 1
ATOM 747 C CA . PHE A 1 95 ? 9.645 -11.658 -15.311 1.00 87.94 95 PHE A CA 1
ATOM 748 C C . PHE A 1 95 ? 8.743 -12.443 -14.349 1.00 87.94 95 PHE A C 1
ATOM 750 O O . PHE A 1 95 ? 9.174 -12.715 -13.226 1.00 87.94 95 PHE A O 1
ATOM 757 N N . GLN A 1 96 ? 7.533 -12.850 -14.752 1.00 84.19 96 GLN A N 1
ATOM 758 C CA . GLN A 1 96 ? 6.648 -13.666 -13.906 1.00 84.19 96 GLN A CA 1
ATOM 759 C C . GLN A 1 96 ? 7.221 -15.061 -13.621 1.00 84.19 96 GLN A C 1
ATOM 761 O O . GLN A 1 96 ? 6.937 -15.623 -12.563 1.00 84.19 96 GLN A O 1
ATOM 766 N N . PHE A 1 97 ? 8.083 -15.586 -14.496 1.00 86.62 97 PHE A N 1
ATOM 767 C CA . PHE A 1 97 ? 8.772 -16.864 -14.287 1.00 86.62 97 PHE A CA 1
ATOM 768 C C . PHE A 1 97 ? 10.021 -16.748 -13.399 1.00 86.62 97 PHE A C 1
ATOM 770 O O . PHE A 1 97 ? 10.627 -17.758 -13.041 1.00 86.62 97 PHE A O 1
ATOM 777 N N . LEU A 1 98 ? 10.421 -15.531 -13.017 1.00 84.06 98 LEU A N 1
ATOM 778 C CA . LEU A 1 98 ? 11.598 -15.288 -12.189 1.00 84.06 98 LEU A CA 1
ATOM 779 C C . LEU A 1 98 ? 11.242 -15.194 -10.699 1.00 84.06 98 LEU A C 1
ATOM 781 O O . LEU A 1 98 ? 10.279 -14.541 -10.277 1.00 84.06 98 LEU A O 1
ATOM 785 N N . ASN A 1 99 ? 12.105 -15.768 -9.857 1.00 84.00 99 ASN A N 1
ATOM 786 C CA . ASN A 1 99 ? 12.024 -15.563 -8.413 1.00 84.00 99 ASN A CA 1
ATOM 787 C C . ASN A 1 99 ? 12.261 -14.082 -8.033 1.00 84.00 99 ASN A C 1
ATOM 789 O O . ASN A 1 99 ? 12.697 -13.253 -8.836 1.00 84.00 99 ASN A O 1
ATOM 793 N N . SER A 1 100 ? 11.950 -13.725 -6.786 1.00 77.06 100 SER A N 1
ATOM 794 C CA . SER A 1 100 ? 12.010 -12.334 -6.317 1.00 77.06 100 SER A CA 1
ATOM 795 C C . SER A 1 100 ? 13.417 -11.726 -6.348 1.00 77.06 100 SER A C 1
ATOM 797 O O . SER A 1 100 ? 13.528 -10.512 -6.511 1.00 77.06 100 SER A O 1
ATOM 799 N N . GLY A 1 101 ? 14.470 -12.537 -6.202 1.00 77.56 101 GLY A N 1
ATOM 800 C CA . GLY A 1 101 ? 15.865 -12.099 -6.289 1.00 77.56 101 GLY A CA 1
ATOM 801 C C . GLY A 1 101 ? 16.283 -11.788 -7.724 1.00 77.56 101 GLY A C 1
ATOM 802 O O . GLY A 1 101 ? 16.832 -10.723 -7.993 1.00 77.56 101 GLY A O 1
ATOM 803 N N . ASN A 1 102 ? 15.943 -12.667 -8.666 1.00 84.19 1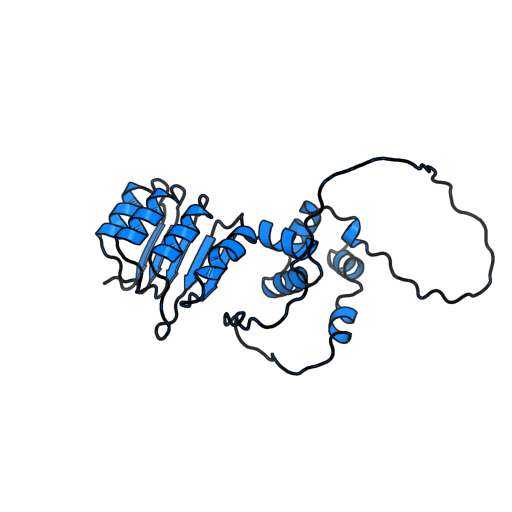02 ASN A N 1
ATOM 804 C CA . ASN A 1 102 ? 16.264 -12.488 -10.080 1.00 84.19 102 ASN A CA 1
ATOM 805 C C . ASN A 1 102 ? 15.510 -11.305 -10.690 1.00 84.19 102 ASN A C 1
ATOM 807 O O . ASN A 1 102 ? 16.122 -10.512 -11.395 1.00 84.19 102 ASN A O 1
ATOM 811 N N . ARG A 1 103 ? 14.232 -11.102 -10.341 1.00 83.94 103 ARG A N 1
ATOM 812 C CA . ARG A 1 103 ? 13.486 -9.904 -10.768 1.00 83.94 103 ARG A CA 1
ATOM 813 C C . ARG A 1 103 ? 14.168 -8.605 -10.347 1.00 83.94 103 ARG A C 1
ATOM 815 O O . ARG A 1 103 ? 14.276 -7.681 -11.143 1.00 83.94 103 ARG A O 1
ATOM 822 N N . LYS A 1 104 ? 14.686 -8.556 -9.116 1.00 82.94 104 LYS A N 1
ATOM 823 C CA . LYS A 1 104 ? 15.431 -7.391 -8.620 1.00 82.94 104 LYS A CA 1
ATOM 824 C C . LYS A 1 104 ? 16.699 -7.145 -9.433 1.00 82.94 104 LYS A C 1
ATOM 826 O O . LYS A 1 104 ? 16.981 -6.001 -9.748 1.00 82.94 104 LYS A O 1
ATOM 831 N N . ARG A 1 105 ? 17.421 -8.203 -9.815 1.00 84.00 105 ARG A N 1
ATOM 832 C CA . ARG A 1 105 ? 18.590 -8.094 -10.705 1.00 84.00 105 ARG A CA 1
ATOM 833 C C . ARG A 1 105 ? 18.197 -7.610 -12.102 1.00 84.00 105 ARG A C 1
ATOM 835 O O . ARG A 1 105 ? 18.855 -6.729 -12.636 1.00 84.00 105 ARG A O 1
ATOM 842 N N . CYS A 1 106 ? 17.096 -8.114 -12.663 1.00 85.44 106 CYS A N 1
ATOM 843 C CA . CYS A 1 106 ? 16.564 -7.648 -13.946 1.00 85.44 106 CYS A CA 1
ATOM 844 C C . CYS A 1 106 ? 16.223 -6.151 -13.922 1.00 85.44 106 CYS A C 1
ATOM 846 O O . CYS A 1 106 ? 16.538 -5.438 -14.869 1.00 85.44 106 CYS A O 1
ATOM 848 N N . ALA A 1 107 ? 15.664 -5.645 -12.820 1.00 86.25 107 ALA A N 1
ATOM 849 C CA . ALA A 1 107 ? 15.367 -4.221 -12.670 1.00 86.25 107 ALA A CA 1
ATOM 850 C C . ALA A 1 107 ? 16.618 -3.313 -12.685 1.00 86.25 107 ALA A C 1
ATOM 852 O O . ALA A 1 107 ? 16.472 -2.102 -12.831 1.00 86.25 107 ALA A O 1
ATOM 853 N N . LEU A 1 108 ? 17.829 -3.873 -12.551 1.00 86.94 108 LEU A N 1
ATOM 854 C CA . LEU A 1 108 ? 19.101 -3.143 -12.622 1.00 86.94 108 LEU A CA 1
ATOM 855 C C . LEU A 1 108 ? 19.724 -3.136 -14.026 1.00 86.94 108 LEU A C 1
ATOM 857 O O . LEU A 1 108 ? 20.703 -2.430 -14.237 1.00 86.94 108 LEU A O 1
ATOM 861 N N . VAL A 1 109 ? 19.179 -3.900 -14.979 1.00 88.69 109 VAL A N 1
ATOM 862 C CA . VAL A 1 109 ? 19.749 -4.023 -16.333 1.00 88.69 109 VAL A CA 1
ATOM 863 C C . VAL A 1 109 ? 19.630 -2.708 -17.102 1.00 88.69 109 VAL A C 1
ATOM 865 O O . VAL A 1 109 ? 20.611 -2.221 -17.655 1.00 88.69 109 VAL A O 1
ATOM 868 N N . CYS A 1 110 ? 18.433 -2.117 -17.143 1.00 85.75 110 CYS A N 1
ATOM 869 C CA . CYS A 1 110 ? 18.199 -0.821 -17.778 1.00 85.75 110 CYS A CA 1
ATOM 870 C C . CYS A 1 110 ? 16.911 -0.161 -17.260 1.00 85.75 110 CYS A C 1
ATOM 872 O O . CYS A 1 110 ? 16.080 -0.800 -16.609 1.00 85.75 110 CYS A O 1
ATOM 874 N N . ARG A 1 111 ? 16.699 1.121 -17.598 1.00 86.25 111 ARG A N 1
ATOM 875 C CA . ARG A 1 111 ? 15.509 1.887 -17.174 1.00 86.25 111 ARG A CA 1
ATOM 876 C C . ARG A 1 111 ? 14.192 1.242 -17.618 1.00 86.25 111 ARG A C 1
ATOM 878 O O . ARG A 1 111 ? 13.227 1.258 -16.860 1.00 86.25 111 ARG A O 1
ATOM 885 N N . ARG A 1 112 ? 14.153 0.654 -18.817 1.00 90.69 112 ARG A N 1
ATOM 886 C CA . ARG A 1 112 ? 12.965 -0.037 -19.340 1.00 90.69 112 ARG A CA 1
ATOM 887 C C . ARG A 1 112 ? 12.624 -1.267 -18.495 1.00 90.69 112 ARG A C 1
ATOM 889 O O . ARG A 1 112 ? 11.499 -1.398 -18.031 1.00 90.69 112 ARG A O 1
ATOM 896 N N . TRP A 1 113 ? 13.614 -2.116 -18.225 1.00 90.81 113 TRP A N 1
ATOM 897 C CA . TRP A 1 113 ? 13.445 -3.320 -17.406 1.00 90.81 113 TRP A CA 1
ATOM 898 C C . TRP A 1 113 ? 13.078 -2.995 -15.968 1.00 90.81 113 TRP A C 1
ATOM 900 O O . TRP A 1 113 ? 12.261 -3.699 -15.377 1.00 90.81 113 TRP A O 1
ATOM 910 N N . MET A 1 114 ? 13.643 -1.908 -15.433 1.00 87.25 114 MET A N 1
ATOM 911 C CA . MET A 1 114 ? 13.181 -1.321 -14.189 1.00 87.25 114 MET A CA 1
ATOM 912 C C . MET A 1 114 ? 11.675 -1.071 -14.312 1.00 87.25 114 MET A C 1
ATOM 914 O O . MET A 1 114 ? 10.909 -1.830 -13.731 1.00 87.25 114 MET A O 1
ATOM 918 N N . ILE A 1 115 ? 11.219 -0.110 -15.120 1.00 87.12 115 ILE A N 1
ATOM 919 C CA . ILE A 1 115 ? 9.794 0.264 -15.236 1.00 87.12 115 ILE A CA 1
ATOM 920 C C . ILE A 1 115 ? 8.872 -0.966 -15.349 1.00 87.12 115 ILE A C 1
ATOM 922 O O . ILE A 1 115 ? 8.046 -1.169 -14.453 1.00 87.12 115 ILE A O 1
ATOM 926 N N . VAL A 1 116 ? 9.125 -1.849 -16.320 1.00 88.94 116 VAL A N 1
ATOM 927 C CA . VAL A 1 116 ? 8.327 -3.061 -16.577 1.00 88.94 116 VAL A CA 1
ATOM 928 C C . VAL A 1 116 ? 8.247 -3.994 -15.362 1.00 88.94 116 VAL A C 1
ATOM 930 O O . VAL A 1 116 ? 7.171 -4.493 -15.029 1.00 88.94 116 VAL A O 1
ATOM 933 N N . GLU A 1 117 ? 9.349 -4.214 -14.636 1.00 88.62 117 GLU A N 1
ATOM 934 C CA . GLU A 1 117 ? 9.336 -5.084 -13.449 1.00 88.62 117 GLU A CA 1
ATOM 935 C C . GLU A 1 117 ? 8.423 -4.553 -12.344 1.00 88.62 117 GLU A C 1
ATOM 937 O O . GLU A 1 117 ? 7.744 -5.337 -11.682 1.00 88.62 117 GLU A O 1
ATOM 942 N N . GLY A 1 118 ? 8.385 -3.235 -12.152 1.00 85.44 118 GLY A N 1
ATOM 943 C CA . GLY A 1 118 ? 7.614 -2.642 -11.056 1.00 85.44 118 GLY A CA 1
ATOM 944 C C . GLY A 1 118 ? 6.136 -2.481 -11.377 1.00 85.44 118 GLY A C 1
ATOM 945 O O . GLY A 1 118 ? 5.315 -2.691 -10.490 1.00 85.44 118 GLY A O 1
ATOM 946 N N . GLN A 1 119 ? 5.780 -2.232 -12.637 1.00 85.94 119 GLN A N 1
ATOM 947 C CA . GLN A 1 119 ? 4.376 -2.238 -13.066 1.00 85.94 119 GLN A CA 1
ATOM 948 C C . GLN A 1 119 ? 3.748 -3.630 -12.941 1.00 85.94 119 GLN A C 1
ATOM 950 O O . GLN A 1 119 ? 2.564 -3.769 -12.675 1.00 85.94 119 GLN A O 1
ATOM 955 N N . ASN A 1 120 ? 4.546 -4.695 -13.038 1.00 84.25 120 ASN A N 1
ATOM 956 C CA . ASN A 1 120 ? 4.052 -6.065 -12.889 1.00 84.25 120 ASN A CA 1
ATOM 957 C C . ASN A 1 120 ? 4.140 -6.593 -11.436 1.00 84.25 120 ASN A C 1
ATOM 959 O O . ASN A 1 120 ? 3.888 -7.771 -11.153 1.00 84.25 120 ASN A O 1
ATOM 963 N N . ARG A 1 121 ? 4.526 -5.742 -10.475 1.00 82.94 121 ARG A N 1
ATOM 964 C CA . ARG A 1 121 ? 4.608 -6.093 -9.050 1.00 82.94 121 ARG A CA 1
ATOM 965 C C . ARG A 1 121 ? 3.284 -5.828 -8.345 1.00 82.94 121 ARG A C 1
ATOM 967 O O . ARG A 1 121 ? 3.039 -4.755 -7.812 1.00 82.94 121 ARG A O 1
ATOM 974 N N . TYR A 1 122 ? 2.492 -6.885 -8.203 1.00 86.62 122 TYR A N 1
ATOM 975 C CA . TYR A 1 122 ? 1.257 -6.849 -7.414 1.00 86.62 122 TYR A CA 1
ATOM 976 C C . TYR A 1 122 ? 1.480 -6.998 -5.898 1.00 86.62 122 TYR A C 1
ATOM 978 O O . TYR A 1 122 ? 0.570 -6.735 -5.115 1.00 86.62 122 TYR A O 1
ATOM 986 N N . CYS A 1 123 ? 2.660 -7.464 -5.470 1.00 87.25 123 CYS A N 1
ATOM 987 C CA . CYS A 1 123 ? 2.989 -7.708 -4.064 1.00 87.25 123 CYS A CA 1
ATOM 988 C C . CYS A 1 123 ? 4.269 -6.975 -3.655 1.00 87.25 123 CYS A C 1
ATOM 990 O O . CYS A 1 123 ? 5.344 -7.227 -4.219 1.00 87.25 123 CYS A O 1
ATOM 992 N N . LEU A 1 124 ? 4.144 -6.114 -2.644 1.00 88.50 124 LEU A N 1
ATOM 993 C CA . LEU A 1 124 ? 5.223 -5.304 -2.095 1.00 88.50 124 LEU A CA 1
ATOM 994 C C . LEU A 1 124 ? 5.339 -5.519 -0.581 1.00 88.50 124 LEU A C 1
ATOM 996 O O . LEU A 1 124 ? 4.352 -5.488 0.150 1.00 88.50 124 LEU A O 1
ATOM 1000 N N . SER A 1 125 ? 6.567 -5.733 -0.114 1.00 88.94 125 SER A N 1
ATOM 1001 C CA . SER A 1 125 ? 6.898 -5.836 1.307 1.00 88.94 125 SER A CA 1
ATOM 1002 C C . SER A 1 125 ? 7.921 -4.766 1.642 1.00 88.94 125 SER A C 1
ATOM 1004 O O . SER A 1 125 ? 8.992 -4.746 1.033 1.00 88.94 125 SER A O 1
ATOM 1006 N N . LEU A 1 126 ? 7.603 -3.917 2.614 1.00 86.75 126 LEU A N 1
ATOM 1007 C CA . LEU A 1 126 ? 8.459 -2.833 3.077 1.00 86.75 126 LEU A CA 1
ATOM 1008 C C . LEU A 1 126 ? 8.824 -3.055 4.545 1.00 86.75 126 LEU A C 1
ATOM 1010 O O . LEU A 1 126 ? 7.960 -3.326 5.383 1.00 86.75 126 LEU A O 1
ATOM 1014 N N . HIS A 1 127 ? 10.117 -2.929 4.836 1.00 82.38 127 HIS A N 1
ATOM 1015 C CA . HIS A 1 127 ? 10.592 -2.731 6.197 1.00 82.38 127 HIS A CA 1
ATOM 1016 C C . HIS A 1 127 ? 10.445 -1.245 6.513 1.00 82.38 127 HIS A C 1
ATOM 1018 O O . HIS A 1 127 ? 11.067 -0.388 5.891 1.00 82.38 127 HIS A O 1
ATOM 1024 N N . SER A 1 128 ? 9.510 -0.955 7.400 1.00 71.19 128 SER A N 1
ATOM 1025 C CA . SER A 1 128 ? 9.030 0.376 7.714 1.00 71.19 128 SER A CA 1
ATOM 1026 C C . SER A 1 128 ? 9.909 0.997 8.801 1.00 71.19 128 SER A C 1
ATOM 1028 O O . SER A 1 128 ? 9.798 0.635 9.970 1.00 71.19 128 SER A O 1
ATOM 1030 N N . HIS A 1 129 ? 10.774 1.925 8.390 1.00 70.94 129 HIS A N 1
ATOM 1031 C CA . HIS A 1 129 ? 11.560 2.814 9.255 1.00 70.94 129 HIS A CA 1
ATOM 1032 C C . HIS A 1 129 ? 11.048 4.263 9.108 1.00 70.94 129 HIS A C 1
ATOM 1034 O O . HIS A 1 129 ? 10.311 4.552 8.159 1.00 70.94 129 HIS A O 1
ATOM 1040 N N . SER A 1 130 ? 11.416 5.180 10.014 1.00 57.16 130 SER A N 1
ATOM 1041 C CA . SER A 1 130 ? 10.966 6.592 9.998 1.00 57.16 130 SER A CA 1
ATOM 1042 C C . SER A 1 130 ? 11.166 7.291 8.657 1.00 57.16 130 SER A C 1
ATOM 1044 O O . SER A 1 130 ? 10.317 8.077 8.237 1.00 57.16 130 SER A O 1
ATOM 1046 N N . ASP A 1 131 ? 12.251 6.962 7.963 1.00 68.12 131 ASP A N 1
ATOM 1047 C CA . ASP A 1 131 ? 12.694 7.672 6.760 1.00 68.12 131 ASP A CA 1
ATOM 1048 C C . ASP A 1 131 ? 11.968 7.192 5.496 1.00 68.12 131 ASP A C 1
ATOM 1050 O O . ASP A 1 131 ? 12.294 7.589 4.383 1.00 68.12 131 ASP A O 1
ATOM 1054 N N . LEU A 1 132 ? 10.950 6.338 5.650 1.00 75.31 132 LEU A N 1
ATOM 1055 C CA . LEU A 1 132 ? 10.136 5.866 4.537 1.00 75.31 132 LEU A CA 1
ATOM 1056 C C . LEU A 1 132 ? 9.229 6.974 3.980 1.00 75.31 132 LEU A C 1
ATOM 1058 O O . LEU A 1 132 ? 8.925 6.9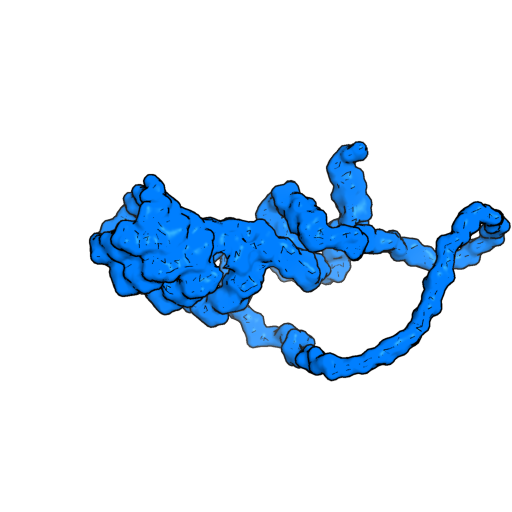68 2.788 1.00 75.31 132 LEU A O 1
ATOM 1062 N N . LEU A 1 133 ? 8.786 7.918 4.819 1.00 82.06 133 LEU A N 1
ATOM 1063 C CA . LEU A 1 133 ? 7.773 8.915 4.455 1.00 82.06 133 LEU A CA 1
ATOM 1064 C C . LEU A 1 133 ? 8.147 9.754 3.211 1.00 82.06 133 LEU A C 1
ATOM 1066 O O . LEU A 1 133 ? 7.299 9.867 2.320 1.00 82.06 133 LEU A O 1
ATOM 1070 N N . PRO A 1 134 ? 9.382 10.282 3.073 1.00 85.94 134 PRO A N 1
ATOM 1071 C CA . PRO A 1 134 ? 9.811 10.987 1.861 1.00 85.94 134 PRO A CA 1
ATOM 1072 C C . PRO A 1 134 ? 9.890 10.083 0.624 1.00 85.94 134 PRO A C 1
ATOM 1074 O O . PRO A 1 134 ? 9.673 10.544 -0.495 1.00 85.94 134 PRO A O 1
ATOM 1077 N N . SER A 1 135 ? 10.169 8.790 0.805 1.00 86.19 135 SER A N 1
ATOM 1078 C CA . SER A 1 135 ? 10.332 7.830 -0.292 1.00 86.19 135 SER A CA 1
ATOM 1079 C C . SER A 1 135 ? 9.007 7.260 -0.814 1.00 86.19 135 SER A C 1
ATOM 1081 O O . SER A 1 135 ? 8.962 6.787 -1.950 1.00 86.19 135 SER A O 1
ATOM 1083 N N . ILE A 1 136 ? 7.919 7.316 -0.031 1.00 87.56 136 ILE A N 1
ATOM 1084 C CA . ILE A 1 136 ? 6.598 6.753 -0.383 1.00 87.56 136 ILE A CA 1
ATOM 1085 C C . ILE A 1 136 ? 6.123 7.171 -1.784 1.00 87.56 136 ILE A C 1
ATOM 1087 O O . ILE A 1 136 ? 5.793 6.277 -2.568 1.00 87.56 136 ILE A O 1
ATOM 1091 N N . PRO A 1 137 ? 6.112 8.465 -2.165 1.00 86.44 137 PRO A N 1
ATOM 1092 C CA . PRO A 1 137 ? 5.628 8.868 -3.485 1.00 86.44 137 PRO A CA 1
ATOM 1093 C C . PRO A 1 137 ? 6.402 8.209 -4.629 1.00 86.44 137 PRO A C 1
ATOM 1095 O O . PRO A 1 137 ? 5.801 7.804 -5.622 1.00 86.44 137 PRO A O 1
ATOM 1098 N N . PHE A 1 138 ? 7.717 8.049 -4.476 1.00 86.44 138 PHE A N 1
ATOM 1099 C CA . PHE A 1 138 ? 8.577 7.432 -5.483 1.00 86.44 138 PHE A CA 1
ATOM 1100 C C . PHE A 1 138 ? 8.366 5.917 -5.548 1.00 86.44 138 PHE A C 1
ATOM 1102 O O . PHE A 1 138 ? 8.198 5.365 -6.636 1.00 86.44 138 PHE A O 1
ATOM 1109 N N . ILE A 1 139 ? 8.286 5.251 -4.391 1.00 86.62 139 ILE A N 1
ATOM 1110 C CA . ILE A 1 139 ? 8.038 3.804 -4.291 1.00 86.62 139 ILE A CA 1
ATOM 1111 C C . ILE A 1 139 ? 6.705 3.447 -4.955 1.00 86.62 139 ILE A C 1
ATOM 1113 O O . ILE A 1 139 ? 6.651 2.559 -5.801 1.00 86.62 139 ILE A O 1
ATOM 1117 N N . PHE A 1 140 ? 5.632 4.165 -4.636 1.00 87.00 140 PHE A N 1
ATOM 1118 C CA . PHE A 1 140 ? 4.301 3.865 -5.172 1.00 87.00 140 PHE A CA 1
ATOM 1119 C C . PHE A 1 140 ? 4.015 4.529 -6.528 1.00 87.00 140 PHE A C 1
ATOM 1121 O O . PHE A 1 140 ? 2.976 4.279 -7.126 1.00 87.00 140 PHE A O 1
ATOM 1128 N N . SER A 1 141 ? 4.937 5.341 -7.057 1.00 85.88 141 SER A N 1
ATOM 1129 C CA . SER A 1 141 ? 4.969 5.678 -8.489 1.00 85.88 141 SER A CA 1
ATOM 1130 C C . SER A 1 141 ? 5.643 4.589 -9.319 1.00 85.88 141 SER A C 1
ATOM 1132 O O . SER A 1 141 ? 5.370 4.461 -10.506 1.00 85.88 141 SER A O 1
ATOM 1134 N N . ARG A 1 142 ? 6.566 3.847 -8.706 1.00 83.56 142 ARG A N 1
ATOM 1135 C CA . ARG A 1 142 ? 7.321 2.755 -9.318 1.00 83.56 142 ARG A CA 1
ATOM 1136 C C . ARG A 1 142 ? 6.534 1.440 -9.312 1.00 83.56 142 ARG A C 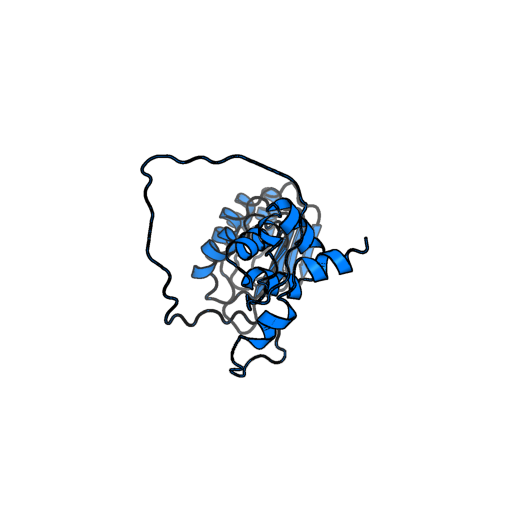1
ATOM 1138 O O . ARG A 1 142 ? 6.673 0.658 -10.249 1.00 83.56 142 ARG A O 1
ATOM 1145 N N . PHE A 1 143 ? 5.765 1.205 -8.250 1.00 86.75 143 PHE A N 1
ATOM 1146 C CA . PHE A 1 143 ? 4.914 0.034 -8.040 1.00 86.75 143 PHE A CA 1
ATOM 1147 C C . PHE A 1 143 ? 3.440 0.467 -7.991 1.00 86.75 143 PHE A C 1
ATOM 1149 O O . PHE A 1 143 ? 2.803 0.452 -6.939 1.00 86.75 143 PHE A O 1
ATOM 1156 N N . ASP A 1 144 ? 2.916 0.915 -9.127 1.00 86.12 144 ASP A N 1
ATOM 1157 C CA . ASP A 1 144 ? 1.553 1.449 -9.268 1.00 86.12 144 ASP A CA 1
ATOM 1158 C C . ASP A 1 144 ? 0.454 0.368 -9.234 1.00 86.12 144 ASP A C 1
ATOM 1160 O O . ASP A 1 144 ? -0.696 0.652 -8.910 1.00 86.12 144 ASP A O 1
ATOM 1164 N N . SER A 1 145 ? 0.818 -0.886 -9.499 1.00 87.25 145 SER A N 1
ATOM 1165 C CA . SER A 1 145 ? -0.107 -2.023 -9.589 1.00 87.25 145 SER A CA 1
ATOM 1166 C C . SER A 1 145 ? -0.183 -2.863 -8.304 1.00 87.25 145 SER A C 1
ATOM 1168 O O . SER A 1 145 ? -0.626 -4.016 -8.316 1.00 87.25 145 SER A O 1
ATOM 1170 N N . VAL A 1 146 ? 0.277 -2.321 -7.172 1.00 90.19 146 VAL A N 1
ATOM 1171 C CA . VAL A 1 146 ? 0.312 -3.037 -5.888 1.00 90.19 146 VAL A CA 1
ATOM 1172 C C . VAL A 1 146 ? -1.101 -3.296 -5.374 1.00 90.19 146 VAL A C 1
ATOM 1174 O O . VAL A 1 146 ? -1.857 -2.378 -5.074 1.00 90.19 146 VAL A O 1
ATOM 1177 N N . THR A 1 147 ? -1.422 -4.576 -5.186 1.00 94.00 147 THR A N 1
ATOM 1178 C CA . THR A 1 147 ? -2.685 -5.036 -4.585 1.00 94.00 147 THR A CA 1
ATOM 1179 C C . THR A 1 147 ? -2.471 -5.743 -3.249 1.00 94.00 147 THR A C 1
ATOM 1181 O O . THR A 1 147 ? -3.411 -5.914 -2.475 1.00 94.00 147 THR A O 1
ATOM 1184 N N . LYS A 1 148 ? -1.239 -6.171 -2.956 1.00 94.38 148 LYS A N 1
ATOM 1185 C CA . LYS A 1 148 ? -0.846 -6.829 -1.707 1.00 94.38 148 LYS A CA 1
ATOM 1186 C C . LYS A 1 148 ? 0.309 -6.055 -1.084 1.00 94.38 148 LYS A C 1
ATOM 1188 O O . LYS A 1 148 ? 1.398 -6.015 -1.656 1.00 94.38 148 LYS A O 1
ATOM 1193 N N . LEU A 1 149 ? 0.085 -5.484 0.092 1.00 94.00 149 LEU A N 1
ATOM 1194 C CA . LEU A 1 149 ? 1.085 -4.705 0.812 1.00 94.00 149 LEU A CA 1
ATOM 1195 C C . LEU A 1 149 ? 1.358 -5.311 2.188 1.00 94.00 149 LEU A C 1
ATOM 1197 O O . LEU A 1 149 ? 0.442 -5.564 2.969 1.00 94.00 149 LEU A O 1
ATOM 1201 N N . LEU A 1 150 ? 2.638 -5.513 2.487 1.00 92.94 150 LEU A N 1
ATOM 1202 C CA . LEU A 1 150 ? 3.135 -5.849 3.815 1.00 92.94 150 LEU A CA 1
ATOM 1203 C C . LEU A 1 150 ? 3.998 -4.695 4.330 1.00 92.94 150 LEU A C 1
ATOM 1205 O O . LEU A 1 150 ? 5.026 -4.382 3.733 1.00 92.94 150 LEU A O 1
ATOM 1209 N N . LEU A 1 151 ? 3.600 -4.108 5.456 1.00 91.69 151 LEU A N 1
ATOM 1210 C CA . LEU A 1 151 ? 4.383 -3.126 6.202 1.00 91.69 151 LEU A CA 1
ATOM 1211 C C . LEU A 1 151 ? 4.839 -3.770 7.510 1.00 91.69 151 LEU A C 1
ATOM 1213 O O . LEU A 1 151 ? 4.023 -4.180 8.340 1.00 91.69 151 LEU A O 1
ATOM 1217 N N . LYS A 1 152 ? 6.154 -3.902 7.674 1.00 90.06 152 LYS A N 1
ATOM 1218 C CA . LYS A 1 152 ? 6.770 -4.487 8.865 1.00 90.06 152 LYS A CA 1
ATOM 1219 C C . LYS A 1 152 ? 7.696 -3.463 9.496 1.00 90.06 152 LYS A C 1
ATOM 1221 O O . LYS A 1 152 ? 8.731 -3.153 8.919 1.00 90.06 152 LYS A O 1
ATOM 1226 N N . CYS A 1 153 ? 7.352 -2.977 10.678 1.00 88.12 153 CYS A N 1
ATOM 1227 C CA . CYS A 1 153 ? 8.258 -2.149 11.469 1.00 88.12 153 CYS A CA 1
ATOM 1228 C C . CYS A 1 153 ? 9.183 -3.026 12.318 1.00 88.12 153 CYS A C 1
ATOM 1230 O O . CYS A 1 153 ? 8.839 -4.161 12.667 1.00 88.12 153 CYS A O 1
ATOM 1232 N N . ASP A 1 154 ? 10.349 -2.492 12.667 1.00 83.31 154 ASP A N 1
ATOM 1233 C CA . ASP A 1 154 ? 11.133 -3.043 13.768 1.00 83.31 154 ASP A CA 1
ATOM 1234 C C . ASP A 1 154 ? 10.547 -2.567 15.109 1.00 83.31 154 ASP A C 1
ATOM 1236 O O . ASP A 1 154 ? 9.933 -1.504 15.194 1.00 83.31 154 ASP A O 1
ATOM 1240 N N . ARG A 1 155 ? 10.731 -3.354 16.171 1.00 72.44 155 ARG A N 1
ATOM 1241 C CA . ARG A 1 155 ? 10.300 -2.992 17.531 1.00 72.44 155 ARG A CA 1
ATOM 1242 C C . ARG A 1 155 ? 11.170 -1.905 18.151 1.00 72.44 155 ARG A C 1
ATOM 1244 O O . ARG A 1 155 ? 10.729 -1.253 19.090 1.00 72.44 155 ARG A O 1
ATOM 1251 N N . ILE A 1 156 ? 12.399 -1.767 17.660 1.00 74.06 156 ILE A N 1
ATOM 1252 C CA . ILE A 1 156 ? 13.409 -0.859 18.210 1.00 74.06 156 ILE A CA 1
ATOM 1253 C C . ILE A 1 156 ? 13.426 0.466 17.433 1.00 74.06 156 ILE A C 1
ATOM 1255 O O . ILE A 1 156 ? 13.705 1.514 18.008 1.00 74.06 156 ILE A O 1
ATOM 1259 N N . SER A 1 157 ? 13.102 0.440 16.135 1.00 71.06 157 SER A N 1
ATOM 1260 C CA . SER A 1 157 ? 13.092 1.639 15.295 1.00 71.06 157 SER A CA 1
ATOM 1261 C C . SER A 1 157 ? 11.758 2.377 15.342 1.00 71.06 157 SER A C 1
ATOM 1263 O O . SER A 1 157 ? 10.707 1.804 15.621 1.00 71.06 157 SER A O 1
ATOM 1265 N N . VAL A 1 158 ? 11.787 3.650 14.955 1.00 73.75 158 VAL A N 1
ATOM 1266 C CA . VAL A 1 158 ? 10.582 4.460 14.772 1.00 73.75 158 VAL A CA 1
ATOM 1267 C C . VAL A 1 158 ? 9.643 3.810 13.743 1.00 73.75 158 VAL A C 1
ATOM 1269 O O . VAL A 1 158 ? 10.037 3.574 12.602 1.00 73.75 158 VAL A O 1
ATOM 1272 N N . SER A 1 159 ? 8.399 3.532 14.151 1.00 81.31 159 SER A N 1
ATOM 1273 C CA . SER A 1 159 ? 7.342 3.000 13.274 1.00 81.31 159 SER A CA 1
ATOM 1274 C C . SER A 1 159 ? 6.824 4.043 12.289 1.00 81.31 159 SER A C 1
ATOM 1276 O O . SER A 1 159 ? 6.860 5.246 12.553 1.00 81.31 159 SER A O 1
ATOM 1278 N N . ILE A 1 160 ? 6.232 3.561 11.194 1.00 85.81 160 ILE A N 1
ATOM 1279 C CA . ILE A 1 160 ? 5.35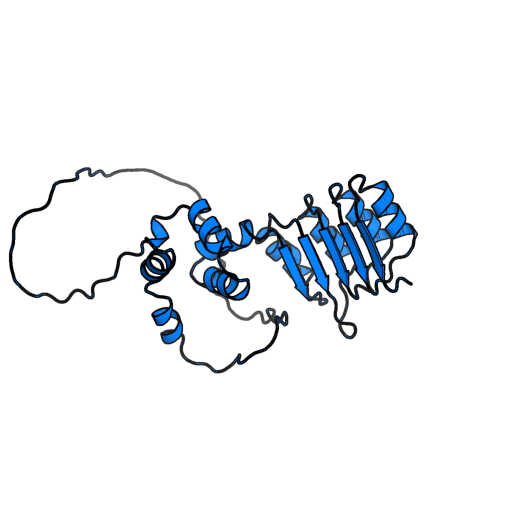7 4.377 10.345 1.00 85.81 160 ILE A CA 1
ATOM 1280 C C . ILE A 1 160 ? 4.187 4.931 11.160 1.00 85.81 160 ILE A C 1
ATOM 1282 O O . ILE A 1 160 ? 3.617 4.217 11.989 1.00 85.81 160 ILE A O 1
ATOM 1286 N N . GLY A 1 161 ? 3.866 6.200 10.927 1.00 89.19 161 GLY A N 1
ATOM 1287 C CA . GLY A 1 161 ? 2.695 6.867 11.491 1.00 89.19 161 GLY A CA 1
ATOM 1288 C C . GLY A 1 161 ? 1.561 7.001 10.479 1.00 89.19 161 GLY A C 1
ATOM 1289 O O . GLY A 1 161 ? 1.692 6.610 9.315 1.00 89.19 161 GLY A O 1
ATOM 1290 N N . ASP A 1 162 ? 0.464 7.599 10.930 1.00 93.44 162 ASP A N 1
ATOM 1291 C CA . ASP A 1 162 ? -0.775 7.754 10.159 1.00 93.44 162 ASP A CA 1
ATOM 1292 C C . ASP A 1 162 ? -0.561 8.452 8.812 1.00 93.44 162 ASP A C 1
ATOM 1294 O O . ASP A 1 162 ? -1.065 7.994 7.789 1.00 93.44 162 ASP A O 1
ATOM 1298 N N . GLU A 1 163 ? 0.261 9.505 8.776 1.00 92.50 163 GLU A N 1
ATOM 1299 C CA . GLU A 1 163 ? 0.548 10.253 7.546 1.00 92.50 163 GLU A CA 1
ATOM 1300 C C . GLU A 1 163 ? 1.134 9.359 6.442 1.00 92.50 163 GLU A C 1
ATOM 1302 O O . GLU A 1 163 ? 0.750 9.460 5.274 1.00 92.50 163 GLU A O 1
ATOM 1307 N N . ALA A 1 164 ? 2.044 8.451 6.810 1.00 91.12 164 ALA A N 1
ATOM 1308 C CA . ALA A 1 164 ? 2.635 7.508 5.871 1.00 91.12 164 ALA A CA 1
ATOM 1309 C C . ALA A 1 164 ? 1.564 6.572 5.308 1.00 91.12 164 ALA A C 1
ATOM 1311 O O . ALA A 1 164 ? 1.469 6.401 4.094 1.00 91.12 164 ALA A O 1
ATOM 1312 N N . LEU A 1 165 ? 0.730 5.998 6.180 1.00 93.31 165 LEU A N 1
ATOM 1313 C CA . LEU A 1 165 ? -0.319 5.069 5.773 1.00 93.31 165 LEU A CA 1
ATOM 1314 C C . LEU A 1 165 ? -1.368 5.742 4.872 1.00 93.31 165 LEU A C 1
ATOM 1316 O O . LEU A 1 165 ? -1.776 5.154 3.871 1.00 93.31 165 LEU A O 1
ATOM 1320 N N . VAL A 1 166 ? -1.743 6.989 5.168 1.00 94.75 166 VAL A N 1
ATOM 1321 C CA . VAL A 1 166 ? -2.673 7.779 4.345 1.00 94.75 166 VAL A CA 1
ATOM 1322 C C . VAL A 1 166 ? -2.071 8.106 2.977 1.00 94.75 166 VAL A C 1
ATOM 1324 O O . VAL A 1 166 ? -2.724 7.934 1.950 1.00 94.75 166 VAL A O 1
ATOM 1327 N N . LYS A 1 167 ? -0.798 8.517 2.914 1.00 93.19 167 LYS A N 1
ATOM 1328 C CA . LYS A 1 167 ? -0.120 8.743 1.623 1.00 93.19 167 LYS A CA 1
ATOM 1329 C C . LYS A 1 167 ? -0.060 7.472 0.778 1.00 93.19 167 LYS A C 1
ATOM 1331 O O . LYS A 1 167 ? -0.219 7.542 -0.440 1.00 93.19 167 LYS A O 1
ATOM 1336 N N . ILE A 1 168 ? 0.140 6.318 1.413 1.00 92.31 168 ILE A N 1
ATOM 1337 C CA . ILE A 1 168 ? 0.108 5.020 0.736 1.00 92.31 168 ILE A CA 1
ATOM 1338 C C . ILE A 1 168 ? -1.295 4.728 0.197 1.00 92.31 168 ILE A C 1
ATOM 1340 O O . ILE A 1 168 ? -1.415 4.384 -0.979 1.00 92.31 168 ILE A O 1
ATOM 1344 N N . SER A 1 169 ? -2.350 4.899 1.002 1.00 94.00 169 SER A N 1
ATOM 1345 C CA . SER A 1 169 ? -3.727 4.596 0.579 1.00 94.00 169 SER A CA 1
ATOM 1346 C C . SER A 1 169 ? -4.219 5.491 -0.555 1.00 94.00 169 SER A C 1
ATOM 1348 O O . SER A 1 169 ? -4.908 5.022 -1.457 1.00 94.00 169 SER A O 1
ATOM 1350 N N . LEU A 1 170 ? -3.780 6.752 -0.592 1.00 93.31 170 LEU A N 1
ATOM 1351 C CA . LEU A 1 170 ? -4.077 7.667 -1.697 1.00 93.31 170 LEU A CA 1
ATOM 1352 C C . LEU A 1 170 ? -3.480 7.210 -3.037 1.00 93.31 170 LEU A C 1
ATOM 1354 O O . LEU A 1 170 ? -4.045 7.516 -4.088 1.00 93.31 170 LEU A O 1
ATOM 1358 N N . ARG A 1 171 ? -2.348 6.495 -3.013 1.00 90.75 171 ARG A N 1
ATOM 1359 C CA . ARG A 1 171 ? -1.676 5.971 -4.214 1.00 90.75 171 ARG A CA 1
ATOM 1360 C C . ARG A 1 171 ? -2.114 4.548 -4.558 1.00 90.75 171 ARG A C 1
ATOM 1362 O O . ARG A 1 171 ? -2.200 4.223 -5.734 1.00 90.75 171 ARG A O 1
ATOM 1369 N N . CYS A 1 172 ? -2.426 3.730 -3.555 1.00 90.38 172 CYS A N 1
ATOM 1370 C CA . CYS A 1 172 ? -2.792 2.319 -3.701 1.00 90.38 172 CYS A CA 1
ATOM 1371 C C . CYS A 1 172 ? -4.284 2.093 -3.435 1.00 90.38 172 CYS A C 1
ATOM 1373 O O . CYS A 1 172 ? -4.653 1.375 -2.508 1.00 90.38 172 CYS A O 1
ATOM 1375 N N . ARG A 1 173 ? -5.162 2.696 -4.242 1.00 91.94 173 ARG A N 1
ATOM 1376 C CA . ARG A 1 173 ? -6.620 2.584 -4.029 1.00 91.94 173 ARG A CA 1
ATOM 1377 C C . ARG A 1 173 ? -7.163 1.172 -4.261 1.00 91.94 173 ARG A C 1
ATOM 1379 O O . ARG A 1 173 ? -8.082 0.754 -3.570 1.00 91.94 173 ARG A O 1
ATOM 1386 N N . ASN A 1 174 ? -6.520 0.411 -5.146 1.00 91.19 174 ASN A N 1
ATOM 1387 C CA . ASN A 1 174 ? -6.903 -0.960 -5.504 1.00 91.19 174 ASN A CA 1
ATOM 1388 C C . ASN A 1 174 ? -6.286 -2.014 -4.559 1.00 91.19 174 ASN A C 1
ATOM 1390 O O . ASN A 1 174 ? -5.998 -3.142 -4.969 1.00 91.19 174 ASN A O 1
ATOM 1394 N N . LEU A 1 175 ? -5.977 -1.643 -3.312 1.00 95.00 175 LEU A N 1
ATOM 1395 C CA . LEU A 1 175 ? -5.326 -2.550 -2.375 1.00 95.00 175 LEU A CA 1
ATOM 1396 C C . LEU A 1 175 ? -6.315 -3.618 -1.891 1.00 95.00 175 LEU A C 1
ATOM 1398 O O . LEU A 1 175 ? -7.301 -3.314 -1.235 1.00 95.00 175 LEU A O 1
ATOM 1402 N N . ILE A 1 176 ? -6.004 -4.884 -2.169 1.00 96.88 176 ILE A N 1
ATOM 1403 C CA . ILE A 1 176 ? -6.835 -6.048 -1.830 1.00 96.88 176 ILE A CA 1
ATOM 1404 C C . ILE A 1 176 ? -6.396 -6.666 -0.501 1.00 96.88 176 ILE A C 1
ATOM 1406 O O . ILE A 1 176 ? -7.217 -7.178 0.258 1.00 96.88 176 ILE A O 1
ATOM 1410 N N . ARG A 1 177 ? -5.088 -6.677 -0.220 1.00 97.19 177 ARG A N 1
ATOM 1411 C CA . ARG A 1 177 ? -4.528 -7.279 0.996 1.00 97.19 177 ARG A CA 1
ATOM 1412 C C . ARG A 1 177 ? -3.574 -6.313 1.681 1.00 97.19 177 ARG A C 1
ATOM 1414 O O . ARG A 1 177 ? -2.586 -5.900 1.073 1.00 97.19 177 ARG A O 1
ATOM 1421 N N . LEU A 1 178 ? -3.817 -6.048 2.959 1.00 96.62 178 LEU A N 1
ATOM 1422 C CA . LEU A 1 178 ? -2.924 -5.283 3.819 1.00 96.62 178 LEU A CA 1
ATOM 1423 C C . LEU A 1 178 ? -2.481 -6.141 5.003 1.00 96.62 178 LEU A C 1
ATOM 1425 O O . LEU A 1 178 ? -3.296 -6.714 5.727 1.00 96.62 178 LEU A O 1
ATOM 1429 N N . LYS A 1 179 ? -1.169 -6.200 5.225 1.00 95.38 179 LYS A N 1
ATOM 1430 C CA . LYS A 1 179 ? -0.580 -6.807 6.413 1.00 95.38 179 LYS A CA 1
ATOM 1431 C C . LYS A 1 179 ? 0.290 -5.797 7.149 1.00 95.38 179 LYS A C 1
ATOM 1433 O O . LYS A 1 179 ? 1.263 -5.301 6.590 1.00 95.38 179 LYS A O 1
ATOM 1438 N N . LEU A 1 180 ? -0.046 -5.539 8.406 1.00 93.88 180 LEU A N 1
ATOM 1439 C CA . LEU A 1 180 ? 0.666 -4.637 9.305 1.00 93.88 180 LEU A CA 1
ATOM 1440 C C . LEU A 1 180 ? 1.323 -5.450 10.421 1.00 93.88 180 LEU A C 1
ATOM 1442 O O . LEU A 1 180 ? 0.676 -6.282 11.062 1.00 93.88 180 LEU A O 1
ATOM 1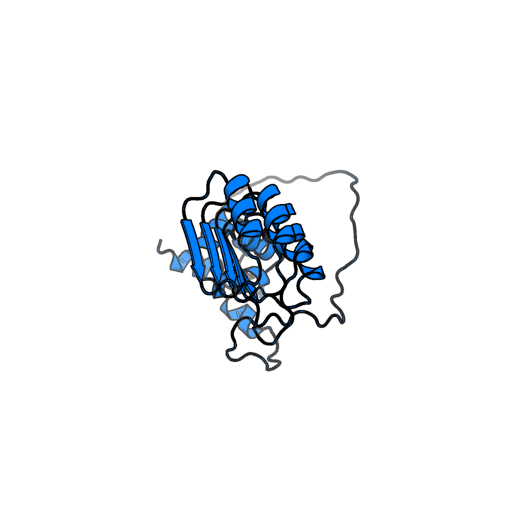446 N N . ILE A 1 181 ? 2.616 -5.232 10.648 1.00 91.75 181 ILE A N 1
ATOM 1447 C CA . ILE A 1 181 ? 3.376 -5.892 11.715 1.00 91.75 181 ILE A CA 1
ATOM 1448 C C . ILE A 1 181 ? 4.175 -4.841 12.486 1.00 91.75 181 ILE A C 1
ATOM 1450 O O . ILE A 1 181 ? 4.934 -4.082 11.884 1.00 91.75 181 ILE A O 1
ATOM 1454 N N . ALA A 1 182 ? 4.035 -4.833 13.813 1.00 90.81 182 ALA A N 1
ATOM 1455 C CA . ALA A 1 182 ? 4.750 -3.959 14.748 1.00 90.81 182 ALA A CA 1
ATOM 1456 C C . ALA A 1 182 ? 4.562 -2.448 14.490 1.00 90.81 182 ALA A C 1
ATOM 1458 O O . ALA A 1 182 ? 5.396 -1.638 14.895 1.00 90.81 182 ALA A O 1
ATOM 1459 N N . CYS A 1 183 ? 3.483 -2.059 13.803 1.00 90.25 183 CYS A N 1
ATOM 1460 C CA . CYS A 1 183 ? 3.202 -0.665 13.456 1.00 90.25 183 CYS A CA 1
ATOM 1461 C C . CYS A 1 183 ? 2.546 0.056 14.650 1.00 90.25 183 CYS A C 1
ATOM 1463 O O . CYS A 1 183 ? 1.322 0.154 14.725 1.00 90.25 183 CYS A O 1
ATOM 1465 N N . HIS A 1 184 ? 3.366 0.499 15.607 1.00 89.19 184 HIS A N 1
ATOM 1466 C CA . HIS A 1 184 ? 2.943 1.055 16.902 1.00 89.19 184 HIS A CA 1
ATOM 1467 C C . HIS A 1 184 ? 2.599 2.553 16.872 1.00 89.19 184 HIS A C 1
ATOM 1469 O O . HIS A 1 184 ? 2.038 3.072 17.826 1.00 89.19 184 HIS A O 1
ATOM 1475 N N . LYS A 1 185 ? 2.936 3.274 15.796 1.00 90.56 185 LYS A N 1
ATOM 1476 C CA . LYS A 1 185 ? 2.560 4.692 15.624 1.00 90.56 185 LYS A CA 1
ATOM 1477 C C . LYS A 1 185 ? 1.273 4.894 14.817 1.00 90.56 185 LYS A C 1
ATOM 1479 O O . LYS A 1 185 ? 0.932 6.034 14.515 1.00 90.56 185 LYS A O 1
ATOM 1484 N N . LEU A 1 186 ? 0.594 3.809 14.447 1.00 92.06 186 LEU A N 1
ATOM 1485 C CA . LEU A 1 186 ? -0.699 3.879 13.775 1.00 92.06 186 LEU A CA 1
ATOM 1486 C C . LEU A 1 186 ? -1.815 4.014 14.802 1.00 92.06 186 LEU A C 1
ATOM 1488 O O . LEU A 1 186 ? -1.883 3.222 15.742 1.00 92.06 186 LEU A O 1
ATOM 1492 N N . THR A 1 187 ? -2.692 4.985 14.587 1.00 94.75 187 THR A N 1
ATOM 1493 C CA . THR A 1 187 ? -3.828 5.270 15.461 1.00 94.75 187 THR A CA 1
ATOM 1494 C C . THR A 1 187 ? -5.157 4.967 14.770 1.00 94.75 187 THR A C 1
ATOM 1496 O O . THR A 1 187 ? -5.219 4.657 13.575 1.00 94.75 187 THR A O 1
ATOM 1499 N N . ASP A 1 188 ? -6.250 5.064 15.529 1.00 95.62 188 ASP A N 1
ATOM 1500 C CA . ASP A 1 188 ? -7.603 4.894 14.998 1.00 95.62 188 ASP A CA 1
ATOM 1501 C C . ASP A 1 188 ? -7.918 5.873 13.857 1.00 95.62 188 ASP A C 1
ATOM 1503 O O . ASP A 1 188 ? -8.599 5.501 12.901 1.00 95.62 188 ASP A O 1
ATOM 1507 N N . THR A 1 189 ? -7.406 7.108 13.922 1.00 96.12 189 THR A N 1
ATOM 1508 C CA . THR A 1 189 ? -7.661 8.130 12.896 1.00 96.12 189 THR A CA 1
ATOM 1509 C C . THR A 1 189 ? -6.939 7.795 11.594 1.00 96.12 189 THR A C 1
ATOM 1511 O O . THR A 1 189 ? -7.541 7.885 10.524 1.00 96.12 189 THR A O 1
ATOM 1514 N N . GLY A 1 190 ? -5.689 7.328 11.671 1.00 95.81 190 GLY A N 1
ATOM 1515 C CA . GLY A 1 190 ? -4.940 6.860 10.505 1.00 95.81 190 GLY A CA 1
ATOM 1516 C C . GLY A 1 190 ? -5.586 5.655 9.835 1.00 95.81 190 GLY A C 1
ATOM 1517 O O . GLY A 1 190 ? -5.683 5.617 8.609 1.00 95.81 190 GLY A O 1
ATOM 1518 N N . MET A 1 191 ? -6.081 4.696 10.624 1.00 96.38 191 MET A N 1
ATOM 1519 C CA . MET A 1 191 ? -6.810 3.539 10.095 1.00 96.38 191 MET A CA 1
ATOM 1520 C C . MET A 1 191 ? -8.147 3.929 9.453 1.00 96.38 191 MET A C 1
ATOM 1522 O O . MET A 1 191 ? -8.488 3.381 8.406 1.00 96.38 191 MET A O 1
ATOM 1526 N N . SER A 1 192 ? -8.867 4.900 10.024 1.00 97.19 192 SER A N 1
ATOM 1527 C CA . SER A 1 192 ? -10.099 5.436 9.432 1.00 97.19 192 SER A CA 1
ATOM 1528 C C . SER A 1 192 ? -9.831 6.086 8.075 1.00 97.19 192 SER A C 1
ATOM 1530 O O . SER A 1 192 ? -10.410 5.683 7.070 1.00 97.19 192 SER A O 1
ATOM 1532 N N . ALA A 1 193 ? -8.877 7.020 8.017 1.00 97.12 193 ALA A N 1
ATOM 1533 C CA . ALA A 1 193 ? -8.503 7.698 6.776 1.00 97.12 193 ALA A CA 1
ATOM 1534 C C . ALA A 1 193 ? -7.928 6.727 5.726 1.00 97.12 193 ALA A C 1
ATOM 1536 O O . ALA A 1 193 ? -8.114 6.903 4.521 1.00 97.12 193 ALA A O 1
ATOM 1537 N N . PHE A 1 194 ? -7.233 5.674 6.164 1.00 96.88 194 PHE A N 1
ATOM 1538 C CA . PHE A 1 194 ? -6.815 4.587 5.284 1.00 96.88 194 PHE A CA 1
ATOM 1539 C C . PHE A 1 194 ? -8.023 3.869 4.658 1.00 96.88 194 PHE A C 1
ATOM 1541 O O . PHE A 1 194 ? -8.058 3.688 3.438 1.00 96.88 194 PHE A O 1
ATOM 1548 N N . ALA A 1 195 ? -9.005 3.485 5.475 1.00 96.31 195 ALA A N 1
ATOM 1549 C CA . ALA A 1 195 ? -10.171 2.720 5.041 1.00 96.31 195 ALA A CA 1
ATOM 1550 C C . ALA A 1 195 ? -11.070 3.501 4.068 1.00 96.31 195 ALA A C 1
ATOM 1552 O O . ALA A 1 195 ? -11.588 2.926 3.112 1.00 96.31 195 ALA A O 1
ATOM 1553 N N . GLU A 1 196 ? -11.187 4.819 4.246 1.00 96.19 196 GLU A N 1
ATOM 1554 C CA . GLU A 1 196 ? -11.921 5.699 3.326 1.00 96.19 196 GLU A CA 1
ATOM 1555 C C . GLU A 1 196 ? -11.362 5.667 1.891 1.00 96.19 196 GLU A C 1
ATOM 1557 O O . GLU A 1 196 ? -12.118 5.783 0.920 1.00 96.19 196 GLU A O 1
ATOM 1562 N N . ASN A 1 197 ? -10.046 5.475 1.752 1.00 95.88 197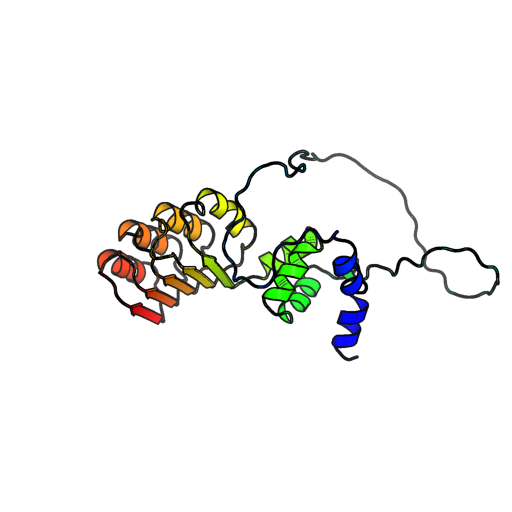 ASN A N 1
ATOM 1563 C CA . ASN A 1 197 ? -9.347 5.462 0.467 1.00 95.88 197 ASN A CA 1
ATOM 1564 C C . ASN A 1 197 ? -9.282 4.067 -0.183 1.00 95.88 197 ASN A C 1
ATOM 1566 O O . ASN A 1 197 ? -9.314 3.973 -1.412 1.00 95.88 197 ASN A O 1
ATOM 1570 N N . CYS A 1 198 ? -9.182 2.993 0.608 1.00 95.44 198 CYS A N 1
ATOM 1571 C CA . CYS A 1 198 ? -8.983 1.614 0.133 1.00 95.44 198 CYS A CA 1
ATOM 1572 C C . CYS A 1 198 ? -10.240 0.746 0.340 1.00 95.44 198 CYS A C 1
ATOM 1574 O O . CYS A 1 198 ? -10.272 -0.134 1.202 1.00 95.44 198 CYS A O 1
ATOM 1576 N N . LYS A 1 199 ? -11.279 0.974 -0.470 1.00 95.00 199 LYS A N 1
ATOM 1577 C CA . LYS A 1 199 ? -12.605 0.337 -0.309 1.00 95.00 199 LYS A CA 1
ATOM 1578 C C . LYS A 1 199 ? -12.673 -1.126 -0.764 1.00 95.00 199 LYS A C 1
ATOM 1580 O O . LYS A 1 199 ? -13.515 -1.880 -0.281 1.00 95.00 199 LYS A O 1
ATOM 1585 N N . ASP A 1 200 ? -11.756 -1.536 -1.637 1.00 95.12 200 ASP A N 1
ATOM 1586 C CA . ASP A 1 200 ? -11.692 -2.895 -2.196 1.00 95.12 200 ASP A CA 1
ATOM 1587 C C . ASP A 1 200 ? -10.864 -3.868 -1.339 1.00 95.12 200 ASP A C 1
ATOM 1589 O O . ASP A 1 200 ? -10.517 -4.971 -1.779 1.00 95.12 200 ASP A O 1
ATOM 1593 N N . LEU A 1 201 ? -10.518 -3.470 -0.110 1.00 97.19 201 LEU A N 1
ATOM 1594 C CA . LEU A 1 201 ? -9.741 -4.302 0.795 1.00 97.19 201 LEU A CA 1
ATOM 1595 C C . LEU A 1 201 ? -10.529 -5.562 1.168 1.00 97.19 201 LEU A C 1
ATOM 1597 O O . LEU A 1 201 ? -11.616 -5.485 1.732 1.00 97.19 201 LEU A O 1
ATOM 1601 N N . LYS A 1 202 ? -9.934 -6.724 0.895 1.00 97.62 202 LYS A N 1
ATOM 1602 C CA . LYS A 1 202 ? -10.499 -8.044 1.202 1.00 97.62 202 LYS A CA 1
ATOM 1603 C C . LYS A 1 202 ? -9.858 -8.700 2.410 1.00 97.62 202 LYS A C 1
ATOM 1605 O O . LYS A 1 202 ? -10.519 -9.425 3.140 1.00 97.62 202 LYS A O 1
ATOM 1610 N N . ILE A 1 203 ? -8.562 -8.476 2.614 1.00 97.69 203 ILE A N 1
ATOM 1611 C CA . ILE A 1 203 ? -7.814 -9.125 3.692 1.00 97.69 203 ILE A CA 1
ATOM 1612 C C . ILE A 1 203 ? -7.046 -8.087 4.489 1.00 97.69 203 ILE A C 1
ATOM 1614 O O . ILE A 1 203 ? -6.161 -7.415 3.949 1.00 97.69 203 ILE A O 1
ATOM 1618 N N . LEU A 1 204 ? -7.324 -8.033 5.788 1.00 96.88 204 LEU A N 1
ATOM 1619 C CA . LEU A 1 204 ? -6.560 -7.251 6.749 1.00 96.88 204 LEU A CA 1
ATOM 1620 C C . LEU A 1 204 ? -5.934 -8.175 7.797 1.00 96.88 204 LEU A C 1
ATOM 1622 O O . LEU A 1 204 ? -6.617 -8.906 8.510 1.00 96.88 204 LEU A O 1
ATOM 1626 N N . SER A 1 205 ? -4.611 -8.115 7.925 1.00 96.25 205 SER A N 1
ATOM 1627 C CA . SER A 1 205 ? -3.875 -8.813 8.979 1.00 96.25 205 SER A CA 1
ATOM 1628 C C . SER A 1 205 ? -3.054 -7.822 9.787 1.00 96.25 205 SER A C 1
ATOM 1630 O O . SER A 1 205 ? -2.080 -7.278 9.274 1.00 96.25 205 SER A O 1
ATOM 1632 N N . CYS A 1 206 ? -3.345 -7.683 11.074 1.00 93.88 206 CYS A N 1
ATOM 1633 C CA . CYS A 1 206 ? -2.630 -6.774 11.967 1.00 93.88 206 CYS A CA 1
ATOM 1634 C C . CYS A 1 206 ? -1.980 -7.545 13.116 1.00 93.88 206 CYS A C 1
ATOM 1636 O O . CYS A 1 206 ? -2.595 -8.416 13.734 1.00 93.88 206 CYS A O 1
ATOM 1638 N N . GLY A 1 207 ? -0.709 -7.250 13.381 1.00 91.94 207 GLY A N 1
ATOM 1639 C CA . GLY A 1 207 ? 0.082 -7.906 14.413 1.00 91.94 207 GLY A CA 1
ATOM 1640 C C . GLY A 1 207 ? 0.907 -6.908 15.212 1.00 91.94 207 GLY A C 1
ATOM 1641 O O . GLY A 1 207 ? 1.805 -6.300 14.641 1.00 91.94 207 GLY A O 1
ATOM 1642 N N . SER A 1 208 ? 0.679 -6.789 16.522 1.00 89.75 208 SER A N 1
ATOM 1643 C CA . SER A 1 208 ? 1.400 -5.834 17.384 1.00 89.75 208 SER A CA 1
ATOM 1644 C C . SER A 1 208 ? 1.261 -4.383 16.898 1.00 89.75 208 SER A C 1
ATOM 1646 O O . SER A 1 208 ? 2.258 -3.709 16.655 1.00 89.75 208 SER A O 1
ATOM 1648 N N . CYS A 1 209 ? 0.021 -3.937 16.706 1.00 90.62 209 CYS A N 1
ATOM 1649 C CA . CYS A 1 209 ? -0.325 -2.561 16.345 1.00 90.62 209 CYS A CA 1
ATOM 1650 C C . CYS A 1 209 ? -1.098 -1.898 17.494 1.00 90.62 209 CYS A C 1
ATOM 1652 O O . CYS A 1 209 ? -1.756 -2.604 18.258 1.00 90.62 209 CYS A O 1
ATOM 1654 N N . ASP A 1 210 ? -1.026 -0.568 17.578 1.00 90.38 210 ASP A N 1
ATOM 1655 C CA . ASP A 1 210 ? -1.550 0.205 18.717 1.00 90.38 210 ASP A CA 1
ATOM 1656 C C . ASP A 1 210 ? -2.915 0.870 18.448 1.00 90.38 210 ASP A C 1
ATOM 1658 O O . ASP A 1 210 ? -3.502 1.441 19.364 1.00 90.38 210 ASP A O 1
ATOM 1662 N N . PHE A 1 211 ? -3.453 0.788 17.225 1.00 91.75 211 PHE A N 1
ATOM 1663 C CA . PHE A 1 211 ? -4.827 1.221 16.955 1.00 91.75 211 PHE A CA 1
ATOM 1664 C C . PHE A 1 211 ? -5.827 0.272 17.635 1.00 91.75 211 PHE A C 1
ATOM 1666 O O . PHE A 1 211 ? -5.593 -0.936 17.737 1.00 91.75 211 PHE A O 1
ATOM 1673 N N . GLY A 1 212 ? -6.954 0.822 18.074 1.00 90.44 212 GLY A N 1
ATOM 1674 C CA . GLY A 1 212 ? -7.960 0.120 18.855 1.00 90.44 212 GLY A CA 1
ATOM 1675 C C . GLY A 1 212 ? -9.197 -0.277 18.048 1.00 90.44 212 GLY A C 1
ATOM 1676 O O . GLY A 1 212 ? -9.225 -0.330 16.814 1.00 90.44 212 GLY A O 1
ATOM 1677 N N . ALA A 1 213 ? -10.279 -0.553 18.780 1.00 91.81 213 ALA A N 1
ATOM 1678 C CA . ALA A 1 213 ? -11.545 -0.997 18.202 1.00 91.81 213 ALA A CA 1
ATOM 1679 C C . ALA A 1 213 ? -12.198 0.046 17.277 1.00 91.81 213 ALA A C 1
ATOM 1681 O O . ALA A 1 213 ? -12.921 -0.335 16.359 1.00 91.81 213 ALA A O 1
ATOM 1682 N N . LYS A 1 214 ? -11.947 1.349 17.481 1.00 94.06 214 LYS A N 1
ATOM 1683 C CA . LYS A 1 214 ? -12.512 2.409 16.629 1.00 94.06 214 LYS A CA 1
ATOM 1684 C C . LYS A 1 214 ? -11.900 2.384 15.231 1.00 94.06 214 LYS A C 1
ATOM 1686 O O . LYS A 1 214 ? -12.645 2.429 14.257 1.00 94.06 214 LYS A O 1
ATOM 1691 N N . GLY A 1 215 ? -10.577 2.243 15.127 1.00 94.19 215 GLY A N 1
ATOM 1692 C CA . GLY A 1 215 ? -9.890 2.103 13.846 1.00 94.19 215 GLY A CA 1
ATOM 1693 C C . GLY A 1 215 ? -10.327 0.842 13.109 1.00 94.19 215 GLY A C 1
ATOM 1694 O O . GLY A 1 215 ? -10.585 0.883 11.909 1.00 94.19 215 GLY A O 1
ATOM 1695 N N . LEU A 1 216 ? -10.499 -0.268 13.834 1.00 94.56 216 LEU A N 1
ATOM 1696 C CA . LEU A 1 216 ? -11.022 -1.501 13.247 1.00 94.56 216 LEU A CA 1
ATOM 1697 C C . LEU A 1 216 ? -12.467 -1.347 12.761 1.00 94.56 216 LEU A C 1
ATOM 1699 O O . LEU A 1 216 ? -12.788 -1.787 11.660 1.00 94.56 216 LEU A O 1
ATOM 1703 N N . LYS A 1 217 ? -13.331 -0.708 13.557 1.00 95.12 217 LYS A N 1
ATOM 1704 C CA . LYS A 1 217 ? -14.711 -0.433 13.157 1.00 95.12 217 LYS A CA 1
ATOM 1705 C C . LYS A 1 217 ? -14.754 0.413 11.885 1.00 95.12 217 LYS A C 1
ATOM 1707 O O . LYS A 1 217 ? -15.508 0.076 10.985 1.00 95.12 217 LYS A O 1
ATOM 1712 N N . ALA A 1 218 ? -13.912 1.439 11.773 1.00 96.19 218 ALA A N 1
ATOM 1713 C CA . ALA A 1 218 ? -13.838 2.255 10.564 1.00 96.19 218 ALA A CA 1
ATOM 1714 C C . ALA A 1 218 ? -13.451 1.425 9.325 1.00 96.19 218 ALA A C 1
ATOM 1716 O O . ALA A 1 218 ? -14.047 1.590 8.264 1.00 96.19 218 ALA A O 1
ATOM 1717 N N . VAL A 1 219 ? -12.515 0.475 9.461 1.00 96.19 219 VAL A N 1
ATOM 1718 C CA . VAL A 1 219 ? -12.208 -0.474 8.375 1.00 96.19 219 VAL A CA 1
ATOM 1719 C C . VAL A 1 219 ? -13.438 -1.297 7.998 1.00 96.19 219 VAL A C 1
ATOM 1721 O O . VAL A 1 219 ? -13.735 -1.424 6.816 1.00 96.19 219 VAL A O 1
ATOM 1724 N N . LEU A 1 220 ? -14.164 -1.836 8.977 1.00 94.88 220 LEU A N 1
ATOM 1725 C CA . LEU A 1 220 ? -15.367 -2.636 8.722 1.00 94.88 220 LEU A CA 1
ATOM 1726 C C . LEU A 1 220 ? -16.497 -1.818 8.079 1.00 94.88 220 LEU A C 1
ATOM 1728 O O . LEU A 1 220 ? -17.219 -2.342 7.237 1.00 94.88 220 LEU A O 1
ATOM 1732 N N . ASP A 1 221 ? -16.631 -0.543 8.447 1.00 96.19 221 ASP A N 1
ATOM 1733 C CA . ASP A 1 221 ? -17.662 0.348 7.915 1.00 96.19 221 ASP A CA 1
ATOM 1734 C C . ASP A 1 221 ? -17.361 0.777 6.460 1.00 96.19 221 ASP A C 1
ATOM 1736 O O . ASP A 1 221 ? -18.282 0.920 5.655 1.00 96.19 221 ASP A O 1
ATOM 1740 N N . HIS A 1 222 ? -16.086 0.989 6.103 1.00 95.69 222 HIS A N 1
ATOM 1741 C CA . HIS A 1 222 ? -15.694 1.512 4.784 1.00 95.69 222 HIS A CA 1
ATOM 1742 C C . HIS A 1 222 ? -15.248 0.443 3.773 1.00 95.69 222 HIS A C 1
ATOM 1744 O O . HIS A 1 222 ? -15.405 0.647 2.565 1.00 95.69 222 HIS A O 1
ATOM 1750 N N . CYS A 1 223 ? -14.713 -0.693 4.227 1.00 95.25 223 CYS A N 1
ATOM 1751 C CA . CYS A 1 223 ? -14.232 -1.781 3.373 1.00 95.25 223 CYS A CA 1
ATOM 1752 C C . CYS A 1 223 ? -15.278 -2.907 3.290 1.00 95.25 223 CYS A C 1
ATOM 1754 O O . CYS A 1 223 ? -15.116 -3.971 3.884 1.00 95.25 223 CYS A O 1
ATOM 1756 N N . ALA A 1 224 ? -16.349 -2.690 2.521 1.00 93.50 224 ALA A N 1
ATOM 1757 C CA . ALA A 1 224 ? -17.462 -3.644 2.399 1.00 93.50 224 ALA A CA 1
ATOM 1758 C C . ALA A 1 224 ? -17.076 -5.001 1.773 1.00 93.50 224 ALA A C 1
ATOM 1760 O O . ALA A 1 224 ? -17.806 -5.979 1.916 1.00 93.50 224 ALA A O 1
ATOM 1761 N N . SER A 1 225 ? -15.932 -5.066 1.086 1.00 95.12 225 SER A N 1
ATOM 1762 C CA . SER A 1 225 ? -15.414 -6.288 0.459 1.00 95.12 225 SER A CA 1
ATOM 1763 C C . SER A 1 225 ? -14.547 -7.140 1.396 1.00 95.12 225 SER A C 1
ATOM 1765 O O . SER A 1 225 ? -13.915 -8.085 0.926 1.00 95.12 225 SER A O 1
ATOM 1767 N N . LEU A 1 226 ? -14.458 -6.808 2.689 1.00 96.00 226 LEU A N 1
ATOM 1768 C CA . LEU A 1 226 ? -13.590 -7.517 3.626 1.00 96.00 226 LEU A CA 1
ATOM 1769 C C . LEU A 1 226 ? -14.077 -8.959 3.853 1.00 96.00 226 LEU A C 1
ATOM 1771 O O . LEU A 1 226 ? -15.177 -9.195 4.341 1.00 96.00 226 LEU A O 1
ATOM 1775 N N . GLU A 1 227 ? -13.223 -9.922 3.522 1.00 96.94 227 GLU A N 1
ATOM 1776 C CA . GLU A 1 227 ? -13.471 -11.366 3.614 1.00 96.94 227 GLU A CA 1
ATOM 1777 C C . GLU A 1 227 ? -12.690 -11.997 4.779 1.00 96.94 227 GLU A C 1
ATOM 1779 O O . GLU A 1 227 ? -13.177 -12.910 5.442 1.00 96.94 227 GLU A O 1
ATOM 1784 N N . GLU A 1 228 ? -11.480 -11.502 5.059 1.00 96.50 228 GLU A N 1
ATOM 1785 C CA . GLU A 1 228 ? -10.597 -12.053 6.089 1.00 96.50 228 GLU A CA 1
ATOM 1786 C C . GLU A 1 228 ? -10.027 -10.959 7.000 1.00 96.50 228 GLU A C 1
ATOM 1788 O O . GLU A 1 228 ? -9.368 -10.014 6.553 1.00 96.50 228 GLU A O 1
ATOM 1793 N N . LEU A 1 229 ? -10.204 -11.143 8.310 1.00 95.56 229 LEU A N 1
ATOM 1794 C CA . LEU A 1 229 ? -9.645 -10.280 9.344 1.00 95.56 229 LEU A CA 1
ATOM 1795 C C . LEU A 1 229 ? -8.844 -11.109 10.355 1.00 95.56 229 LEU A C 1
ATOM 1797 O O . LEU A 1 229 ? -9.389 -11.960 11.052 1.00 95.56 229 LEU A O 1
ATOM 1801 N N . SER A 1 230 ? -7.540 -10.844 10.462 1.00 94.69 230 SER A N 1
ATOM 1802 C CA . SER A 1 230 ? -6.642 -11.523 11.406 1.00 94.69 230 SER A CA 1
ATOM 1803 C C . SER A 1 230 ? -5.979 -10.518 12.339 1.00 94.69 230 SER A C 1
ATOM 1805 O O . SER A 1 230 ? -5.142 -9.724 11.909 1.00 94.69 230 SER A O 1
ATOM 1807 N N . LEU A 1 231 ? -6.261 -10.618 13.637 1.00 92.44 231 LEU A N 1
ATOM 1808 C CA . LEU A 1 231 ? -5.726 -9.722 14.662 1.00 92.44 231 LEU A CA 1
ATOM 1809 C C . LEU A 1 231 ? -4.843 -10.500 15.639 1.00 92.44 231 LEU A C 1
ATOM 1811 O O . LEU A 1 231 ? -5.252 -11.515 16.199 1.00 92.44 231 LEU A O 1
ATOM 1815 N N . LYS A 1 232 ? -3.610 -10.034 15.847 1.00 89.44 232 LYS A N 1
ATOM 1816 C CA . LYS A 1 232 ? -2.659 -10.635 16.791 1.00 89.44 232 LYS A CA 1
ATOM 1817 C C . LYS A 1 232 ? -2.069 -9.556 17.689 1.00 89.44 232 LYS A C 1
ATOM 1819 O O . LYS A 1 232 ? -1.318 -8.716 17.208 1.00 89.44 232 LYS A O 1
ATOM 1824 N N . ARG A 1 233 ? -2.320 -9.631 19.001 1.00 81.75 233 ARG A N 1
ATOM 1825 C CA . ARG A 1 233 ? -1.764 -8.692 19.998 1.00 81.75 233 ARG A CA 1
ATOM 1826 C C . ARG A 1 233 ? -2.068 -7.225 19.647 1.00 81.75 233 ARG A C 1
ATOM 1828 O O . ARG A 1 233 ? -1.141 -6.468 19.368 1.00 81.75 233 ARG A O 1
ATOM 1835 N N . LEU A 1 234 ? -3.348 -6.868 19.600 1.00 73.56 234 LEU A N 1
ATOM 1836 C CA . LEU A 1 234 ? -3.770 -5.463 19.616 1.00 73.56 234 LEU A CA 1
ATOM 1837 C C . LEU A 1 234 ? -3.818 -4.969 21.069 1.00 73.56 234 LEU A C 1
ATOM 1839 O O . LEU A 1 234 ? -4.028 -5.791 21.967 1.00 73.56 234 LEU A O 1
ATOM 1843 N N . ARG A 1 235 ? -3.562 -3.676 21.279 1.00 60.62 235 ARG A N 1
ATOM 1844 C CA . ARG A 1 235 ? -3.702 -3.010 22.581 1.00 60.62 235 ARG A CA 1
ATOM 1845 C C . ARG A 1 235 ? -5.124 -2.516 22.812 1.00 60.62 235 ARG A C 1
ATOM 1847 O O . ARG A 1 235 ? -5.802 -2.179 21.817 1.00 60.62 235 ARG A O 1
#

Organism: Thlaspi arvense (NCBI:txid13288)

pLDDT: mean 70.06, std 26.84, range [22.61, 97.69]

Secondary structure (DSSP, 8-state):
--HHHHHHHH-TTHHHHTTSS------SS----------S-----------------------------------------GGGGS-HHHHHHHHHTS-HHHHHHHTTT-HHHHHHHHHT--EEEEEE-TTHHHHHHHHHHH-TT--EEEEEE-SSSPPPBHHHHHHHHHH-TT--EEEEES-TB--HHHHHHHHHH-TT--EEEEES----HHHHHHHHHH-TT--EEEEES--